Protein AF-A0A1F5CCI8-F1 (afdb_monomer_lite)

Sequence (211 aa):
MSAILRKSSFFFITHVCTFSIPGMAMLLAHEDRRMLSVMALWVPVWLSSSVLWSERQESYAFLRTLPVTDREIVRTKFGLALGFAVIYWLFLSLLIRGAWGSTPEYAGYMALASLTCAVSLILAGGWYIFSWRFGPSALTGGVMAFLAIVILATWIADVRRMVRTGGIGILAPRWLAEGPWIYQAGMFAVALAAYYGLMRLAVRVKIKSEV

pLDDT: mean 83.99, std 11.47, range [52.09, 97.44]

Radius of gyration: 18.12 Å; chains: 1; bounding box: 42×30×50 Å

Secondary structure (DSSP, 8-state):
--HHHHHHHHHHHHHHHHHHHHHHHHHHHT--TTHHHHHHHHHHHHHHHHHHHHHHT--HHHHTTSS--HHHHHHHHHHHHHHHHHHHHHHHHHHHHHHHTTSTTHHHHHHHHHHHHHHHHHHHHHHHHHHHHHHHHHHHHHHHHHHHHHHHHHHHTTHHHHHHHT-GGGTS-HHHHTS-HHHHHHHHHHHHHHHHHHHHHHHHHHHHHT-

Structure (mmCIF, N/CA/C/O backbone):
data_AF-A0A1F5CCI8-F1
#
_entry.id   AF-A0A1F5CCI8-F1
#
loop_
_atom_site.group_PDB
_atom_site.id
_atom_site.type_symbol
_atom_site.label_atom_id
_atom_site.label_alt_id
_atom_site.label_comp_id
_atom_site.label_asym_id
_atom_site.label_entity_id
_atom_site.label_seq_id
_atom_site.pdbx_PDB_ins_code
_atom_site.Cartn_x
_atom_site.Cartn_y
_atom_site.Cartn_z
_atom_site.occupancy
_atom_site.B_iso_or_equiv
_atom_site.auth_seq_id
_atom_site.auth_comp_id
_atom_site.auth_asym_id
_atom_site.auth_atom_id
_atom_site.pdbx_PDB_model_num
ATOM 1 N N . MET A 1 1 ? -12.719 19.029 9.833 1.00 56.81 1 MET A N 1
ATOM 2 C CA . MET A 1 1 ? -11.760 17.912 9.655 1.00 56.81 1 MET A CA 1
ATOM 3 C C . MET A 1 1 ? -11.713 17.115 10.954 1.00 56.81 1 MET A C 1
ATOM 5 O O . MET A 1 1 ? -11.494 17.735 11.987 1.00 56.81 1 MET A O 1
ATOM 9 N N . SER A 1 2 ? -11.997 15.805 10.952 1.00 71.69 2 SER A N 1
ATOM 10 C CA . SER A 1 2 ? -12.045 15.027 12.206 1.00 71.69 2 SER A CA 1
ATOM 11 C C . SER A 1 2 ? -10.650 14.898 12.838 1.00 71.69 2 SER A C 1
ATOM 13 O O . SER A 1 2 ? -9.637 14.879 12.133 1.00 71.69 2 SER A O 1
ATOM 15 N N . ALA A 1 3 ? -10.578 14.807 14.171 1.00 71.75 3 ALA A N 1
ATOM 16 C CA . ALA A 1 3 ? -9.308 14.647 14.888 1.00 71.75 3 ALA A CA 1
ATOM 17 C C . ALA A 1 3 ? -8.553 13.372 14.460 1.00 71.75 3 ALA A C 1
ATOM 19 O O . ALA A 1 3 ? -7.324 13.378 14.380 1.00 71.75 3 ALA A O 1
ATOM 20 N N . ILE A 1 4 ? -9.305 12.317 14.126 1.00 75.69 4 ILE A N 1
ATOM 21 C CA . ILE A 1 4 ? -8.804 11.044 13.593 1.00 75.69 4 ILE A CA 1
ATOM 22 C C . ILE A 1 4 ? -8.118 11.264 12.247 1.00 75.69 4 ILE A C 1
ATOM 24 O O . ILE A 1 4 ? -6.974 10.844 12.073 1.00 75.69 4 ILE A O 1
ATOM 28 N N . LEU A 1 5 ? -8.783 11.971 11.321 1.00 79.75 5 LEU A N 1
ATOM 29 C CA . LEU A 1 5 ? -8.222 12.262 10.005 1.00 79.75 5 LEU A CA 1
ATOM 30 C C . LEU A 1 5 ? -6.924 13.056 10.144 1.00 79.75 5 LEU A C 1
ATOM 32 O O . LEU A 1 5 ? -5.929 12.660 9.557 1.00 79.75 5 LEU A O 1
ATOM 36 N N . ARG A 1 6 ? -6.909 14.109 10.975 1.00 80.06 6 ARG A N 1
ATOM 37 C CA . ARG A 1 6 ? -5.730 14.971 11.174 1.00 80.06 6 ARG A CA 1
ATOM 38 C C . ARG A 1 6 ? -4.519 14.215 11.719 1.00 80.06 6 ARG A C 1
ATOM 40 O O . ARG A 1 6 ? -3.407 14.416 11.240 1.00 80.06 6 ARG A O 1
ATOM 47 N N . LYS A 1 7 ? -4.718 13.382 12.745 1.00 79.62 7 LYS A N 1
ATOM 48 C CA . LYS A 1 7 ? -3.624 12.623 13.370 1.00 79.62 7 LYS A CA 1
ATOM 49 C C . LYS A 1 7 ? -3.133 11.501 12.462 1.00 79.62 7 LYS A C 1
ATOM 51 O O . LYS A 1 7 ? -1.931 11.352 12.281 1.00 79.62 7 LYS A O 1
ATOM 56 N N . SER A 1 8 ? -4.056 10.754 11.859 1.00 80.88 8 SER A N 1
ATOM 57 C CA . SER A 1 8 ? -3.695 9.661 10.958 1.00 80.88 8 SER A CA 1
ATOM 58 C C . SER A 1 8 ? -3.000 10.196 9.705 1.00 80.88 8 SER A C 1
ATOM 60 O O . SER A 1 8 ? -1.952 9.679 9.333 1.00 80.88 8 SER A O 1
ATOM 62 N N . SER A 1 9 ? -3.503 11.278 9.097 1.00 83.31 9 SER A N 1
ATOM 63 C CA . SER A 1 9 ? -2.915 11.850 7.881 1.00 83.31 9 SER A CA 1
ATOM 64 C C . SER A 1 9 ? -1.475 12.310 8.073 1.00 83.31 9 SER A C 1
ATOM 66 O O . SER A 1 9 ? -0.707 12.220 7.126 1.00 83.31 9 SER A O 1
ATOM 68 N N . PHE A 1 10 ? -1.087 12.767 9.270 1.00 87.06 10 PHE A N 1
ATOM 69 C CA . PHE A 1 10 ? 0.288 13.192 9.546 1.00 87.06 10 PHE A CA 1
ATOM 70 C C . PHE A 1 10 ? 1.301 12.096 9.190 1.00 87.06 10 PHE A C 1
ATOM 72 O O . PHE A 1 10 ? 2.206 12.347 8.401 1.00 87.06 10 PHE A O 1
ATOM 79 N N . PHE A 1 11 ? 1.097 10.865 9.671 1.00 86.62 11 PHE A N 1
ATOM 80 C CA . PHE A 1 11 ? 2.013 9.756 9.385 1.00 86.62 11 PHE A CA 1
ATOM 81 C C . PHE A 1 11 ? 2.053 9.410 7.910 1.00 86.62 11 PHE A C 1
ATOM 83 O O . PHE A 1 11 ? 3.131 9.216 7.360 1.00 86.62 11 PHE A O 1
ATOM 90 N N . PHE A 1 12 ? 0.899 9.353 7.259 1.00 88.00 12 PHE A N 1
ATOM 91 C CA . PHE A 1 12 ? 0.844 9.061 5.834 1.00 88.00 12 PHE A CA 1
ATOM 92 C C . PHE A 1 12 ? 1.546 10.146 4.998 1.00 88.00 12 PHE A C 1
ATOM 94 O O . PHE A 1 12 ? 2.312 9.817 4.095 1.00 88.00 12 PHE A O 1
ATOM 101 N N . ILE A 1 13 ? 1.365 11.429 5.337 1.00 89.25 13 ILE A N 1
ATOM 102 C CA . ILE A 1 13 ? 2.060 12.546 4.680 1.00 89.25 13 ILE A CA 1
ATOM 103 C C . ILE A 1 13 ? 3.567 12.428 4.896 1.00 89.25 13 ILE A C 1
ATOM 105 O O . ILE A 1 13 ? 4.315 12.471 3.924 1.00 89.25 13 ILE A O 1
ATOM 109 N N . THR A 1 14 ? 4.022 12.232 6.137 1.00 87.94 14 THR A N 1
ATOM 110 C CA . THR A 1 14 ? 5.453 12.096 6.439 1.00 87.94 14 THR A CA 1
ATOM 111 C C . THR A 1 14 ? 6.076 10.954 5.644 1.00 87.94 14 THR A C 1
ATOM 113 O O . THR A 1 14 ? 7.102 11.161 5.003 1.00 87.94 14 THR A O 1
ATOM 116 N N . HIS A 1 15 ? 5.435 9.783 5.613 1.00 87.06 15 HIS A N 1
ATOM 117 C CA . HIS A 1 15 ? 5.932 8.631 4.866 1.00 87.06 15 HIS A CA 1
ATOM 118 C C . HIS A 1 15 ? 5.904 8.845 3.347 1.00 87.06 15 HIS A C 1
ATOM 120 O O . HIS A 1 15 ? 6.785 8.344 2.650 1.00 87.06 15 HIS A O 1
ATOM 126 N N . VAL A 1 16 ? 4.935 9.589 2.802 1.00 87.12 16 VAL A N 1
ATOM 127 C CA . VAL A 1 16 ? 4.969 10.002 1.389 1.00 87.12 16 VAL A CA 1
ATOM 128 C C . VAL A 1 16 ? 6.136 10.936 1.128 1.00 87.12 16 VAL A C 1
ATOM 130 O O . VAL A 1 16 ? 6.860 10.723 0.160 1.00 87.12 16 VAL A O 1
ATOM 133 N N . CYS A 1 17 ? 6.358 11.937 1.977 1.00 86.81 17 CYS A N 1
ATOM 134 C CA . CYS A 1 17 ? 7.473 12.863 1.818 1.00 86.81 17 CYS A CA 1
ATOM 135 C C . CYS A 1 17 ? 8.816 12.122 1.868 1.00 86.81 17 CYS A C 1
ATOM 137 O O . CYS A 1 17 ? 9.623 12.275 0.954 1.00 86.81 17 CYS A O 1
ATOM 139 N N . THR A 1 18 ? 9.037 11.258 2.865 1.00 85.75 18 THR A N 1
ATOM 140 C CA . THR A 1 18 ? 10.289 10.490 2.988 1.00 85.75 18 THR A CA 1
ATOM 141 C C . THR A 1 18 ? 10.475 9.494 1.850 1.00 85.75 18 THR A C 1
ATOM 143 O O . THR A 1 18 ? 11.597 9.304 1.390 1.00 85.75 18 THR A O 1
ATOM 146 N N . PHE A 1 19 ? 9.393 8.892 1.352 1.00 83.00 19 PHE A N 1
ATOM 147 C CA . PHE A 1 19 ? 9.436 8.034 0.169 1.00 83.00 19 PHE A CA 1
ATOM 148 C C . PHE A 1 19 ? 9.759 8.809 -1.111 1.00 83.00 19 PHE A C 1
ATOM 150 O O . PHE A 1 19 ? 10.466 8.303 -1.977 1.00 83.00 19 PHE A O 1
ATOM 157 N N . SER A 1 20 ? 9.243 10.029 -1.245 1.00 80.75 20 SER A N 1
ATOM 158 C CA . SER A 1 20 ? 9.342 10.803 -2.484 1.00 80.75 20 SER A CA 1
ATOM 159 C C . SER A 1 20 ? 10.721 11.432 -2.687 1.00 80.75 20 SER A C 1
ATOM 161 O O . SER A 1 20 ? 11.161 11.586 -3.826 1.00 80.75 20 SER A O 1
ATOM 163 N N . ILE A 1 21 ? 11.423 11.768 -1.598 1.00 83.06 21 ILE A N 1
ATOM 164 C CA . ILE A 1 21 ? 12.724 12.455 -1.640 1.00 83.06 21 ILE A CA 1
ATOM 165 C C . ILE A 1 21 ? 13.774 11.687 -2.468 1.00 83.06 21 ILE A C 1
ATOM 167 O O . ILE A 1 21 ? 14.317 12.292 -3.394 1.00 83.06 21 ILE A O 1
ATOM 171 N N . PRO A 1 22 ? 14.044 10.383 -2.235 1.00 78.19 22 PRO A N 1
ATOM 172 C CA . PRO A 1 22 ? 15.044 9.648 -3.013 1.00 78.19 22 PRO A CA 1
ATOM 173 C C . PRO A 1 22 ? 14.744 9.614 -4.516 1.00 78.19 22 PRO A C 1
ATOM 175 O O . PRO A 1 22 ? 15.643 9.808 -5.331 1.00 78.19 22 PRO A O 1
ATOM 178 N N . GLY A 1 23 ? 13.476 9.412 -4.890 1.00 73.19 23 GLY A N 1
ATOM 179 C CA . GLY A 1 23 ? 13.067 9.328 -6.295 1.00 73.19 23 GLY A CA 1
ATOM 180 C C . GLY A 1 23 ? 13.187 10.658 -7.034 1.00 73.19 23 GLY A C 1
ATOM 181 O O . GLY A 1 23 ? 13.647 10.686 -8.175 1.00 73.19 23 GLY A O 1
ATOM 182 N N . MET A 1 24 ? 12.831 11.766 -6.376 1.00 75.69 24 MET A N 1
ATOM 183 C CA . MET A 1 24 ? 13.005 13.106 -6.947 1.00 75.69 24 MET A CA 1
ATOM 184 C C . MET A 1 24 ? 14.480 13.498 -7.052 1.00 75.69 24 MET A C 1
ATOM 186 O O . MET A 1 24 ? 14.897 13.988 -8.098 1.00 75.69 24 MET A O 1
ATOM 190 N N . ALA A 1 25 ? 15.279 13.250 -6.008 1.00 77.69 25 ALA A N 1
ATOM 191 C CA . ALA A 1 25 ? 16.715 13.527 -6.027 1.00 77.69 25 ALA A CA 1
ATOM 192 C C . ALA A 1 25 ? 17.417 12.777 -7.172 1.00 77.69 25 ALA A C 1
ATOM 194 O O . ALA A 1 25 ? 18.234 13.357 -7.881 1.00 77.69 25 ALA A O 1
ATOM 195 N N . MET A 1 26 ? 17.027 11.522 -7.413 1.00 74.38 26 MET A N 1
ATOM 196 C CA . MET A 1 26 ? 17.565 10.709 -8.503 1.00 74.38 26 MET A CA 1
ATOM 197 C C . MET A 1 26 ? 17.218 11.269 -9.892 1.00 74.38 26 MET A C 1
ATOM 199 O O . MET A 1 26 ? 18.090 11.325 -10.758 1.00 74.38 26 MET A O 1
ATOM 203 N N . LEU A 1 27 ? 15.970 11.709 -10.117 1.00 71.38 27 LEU A N 1
ATOM 204 C CA . LEU A 1 27 ? 15.591 12.342 -11.390 1.00 71.38 27 LEU A CA 1
ATOM 205 C C . LEU A 1 27 ? 16.407 13.610 -11.667 1.00 71.38 27 LEU A C 1
ATOM 207 O O . LEU A 1 27 ? 16.792 13.836 -12.811 1.00 71.38 27 LEU A O 1
ATOM 211 N N . LEU A 1 28 ? 16.674 14.410 -10.631 1.00 76.31 28 LEU A N 1
ATOM 212 C CA . LEU A 1 28 ? 17.441 15.653 -10.741 1.00 76.31 28 LEU A CA 1
ATOM 213 C C . LEU A 1 28 ? 18.943 15.408 -10.951 1.00 76.31 28 LEU A C 1
ATOM 215 O O . LEU A 1 28 ? 19.588 16.179 -11.653 1.00 76.31 28 LEU A O 1
ATOM 219 N N . ALA A 1 29 ? 19.495 14.340 -10.370 1.00 75.12 29 ALA A N 1
ATOM 220 C CA . ALA A 1 29 ? 20.918 14.011 -10.461 1.00 75.12 29 ALA A CA 1
ATOM 221 C C . ALA A 1 29 ? 21.302 13.224 -11.732 1.00 75.12 29 ALA A C 1
ATOM 223 O O . ALA A 1 29 ? 22.483 12.981 -11.959 1.00 75.12 29 ALA A O 1
ATOM 224 N N . HIS A 1 30 ? 20.330 12.796 -12.552 1.00 65.44 30 HIS A N 1
ATOM 225 C CA . HIS A 1 30 ? 20.529 11.876 -13.689 1.00 65.44 30 HIS A CA 1
ATOM 226 C C . HIS A 1 30 ? 21.258 10.561 -13.334 1.00 65.44 30 HIS A C 1
ATOM 228 O O . HIS A 1 30 ? 21.760 9.866 -14.220 1.00 65.44 30 HIS A O 1
ATOM 234 N N . GLU A 1 31 ? 21.282 10.191 -12.054 1.00 60.81 31 GLU A N 1
ATOM 235 C CA . GLU A 1 31 ? 21.929 8.977 -11.560 1.00 60.81 31 GLU A CA 1
ATOM 236 C C . GLU A 1 31 ? 21.073 7.717 -11.781 1.00 60.81 31 GLU A C 1
ATOM 238 O O . GLU A 1 31 ? 19.943 7.777 -12.272 1.00 60.81 31 GLU A O 1
ATOM 243 N N . ASP A 1 32 ? 21.664 6.562 -11.456 1.00 63.97 32 ASP A N 1
ATOM 244 C CA . ASP A 1 32 ? 21.229 5.188 -11.732 1.00 63.97 32 ASP A CA 1
ATOM 245 C C . ASP A 1 32 ? 19.704 4.978 -11.613 1.00 63.97 32 ASP A C 1
ATOM 247 O O . ASP A 1 32 ? 19.164 4.614 -10.563 1.00 63.97 32 ASP A O 1
ATOM 251 N N . ARG A 1 33 ? 18.996 5.181 -12.741 1.00 69.38 33 ARG A N 1
ATOM 252 C CA . ARG A 1 33 ? 17.520 5.179 -12.839 1.00 69.38 33 ARG A CA 1
ATOM 253 C C . ARG A 1 33 ? 16.898 3.916 -12.251 1.00 69.38 33 ARG A C 1
ATOM 255 O O . ARG A 1 33 ? 15.759 3.908 -11.798 1.00 69.38 33 ARG A O 1
ATOM 262 N N . ARG A 1 34 ? 17.675 2.839 -12.215 1.00 66.56 34 ARG A N 1
ATOM 263 C CA . ARG A 1 34 ? 17.315 1.515 -11.722 1.00 66.56 34 ARG A CA 1
ATOM 264 C C . ARG A 1 34 ? 16.918 1.508 -10.239 1.00 66.56 34 ARG A C 1
ATOM 266 O O . ARG A 1 34 ? 16.232 0.578 -9.822 1.00 66.56 34 ARG A O 1
ATOM 273 N N . MET A 1 35 ? 17.234 2.544 -9.455 1.00 69.50 35 MET A N 1
ATOM 274 C CA . MET A 1 35 ? 16.788 2.678 -8.060 1.00 69.50 35 MET A CA 1
ATOM 275 C C . MET A 1 35 ? 15.256 2.821 -7.908 1.00 69.50 35 MET A C 1
ATOM 277 O O . MET A 1 35 ? 14.718 2.444 -6.867 1.00 69.50 35 MET A O 1
ATOM 281 N N . LEU A 1 36 ? 14.513 3.239 -8.947 1.00 72.06 36 LEU A N 1
ATOM 282 C CA . LEU A 1 36 ? 13.035 3.272 -8.886 1.00 72.06 36 LEU A CA 1
ATOM 283 C C . LEU A 1 36 ? 12.414 1.874 -8.743 1.00 72.06 36 LEU A C 1
ATOM 285 O O . LEU A 1 36 ? 11.326 1.743 -8.185 1.00 72.06 36 LEU A O 1
ATOM 289 N N . SER A 1 37 ? 13.118 0.826 -9.187 1.00 69.81 37 SER A N 1
ATOM 290 C CA . SER A 1 37 ? 12.728 -0.572 -8.948 1.00 69.81 37 SER A CA 1
ATOM 291 C C . SER A 1 37 ? 12.620 -0.878 -7.457 1.00 69.81 37 SER A C 1
ATOM 293 O O . SER A 1 37 ? 11.632 -1.432 -6.977 1.00 69.81 37 SER A O 1
ATOM 295 N N . VAL A 1 38 ? 13.634 -0.433 -6.719 1.00 74.19 38 VAL A N 1
ATOM 296 C CA . VAL A 1 38 ? 13.746 -0.588 -5.279 1.00 74.19 38 VAL A CA 1
ATOM 297 C C . VAL A 1 38 ? 12.646 0.224 -4.616 1.00 74.19 38 VAL A C 1
ATOM 299 O O . VAL A 1 38 ? 11.934 -0.300 -3.772 1.00 74.19 38 VAL A O 1
ATOM 302 N N . MET A 1 39 ? 12.399 1.455 -5.066 1.00 78.75 39 MET A N 1
ATOM 303 C CA . MET A 1 39 ? 11.301 2.263 -4.531 1.00 78.75 39 MET A CA 1
ATOM 304 C C . MET A 1 39 ? 9.935 1.579 -4.685 1.00 78.75 39 MET A C 1
ATOM 306 O O . MET A 1 39 ? 9.182 1.507 -3.716 1.00 78.75 39 MET A O 1
ATOM 310 N N . ALA A 1 40 ? 9.626 1.015 -5.856 1.00 82.00 40 ALA A N 1
ATOM 311 C CA . ALA A 1 40 ? 8.361 0.311 -6.075 1.00 82.00 40 ALA A CA 1
ATOM 312 C C . ALA A 1 40 ? 8.181 -0.892 -5.128 1.00 82.00 40 ALA A C 1
ATOM 314 O O . ALA A 1 40 ? 7.082 -1.100 -4.609 1.00 82.00 40 ALA A O 1
ATOM 315 N N . LEU A 1 41 ? 9.251 -1.645 -4.848 1.00 83.56 41 LEU A N 1
ATOM 316 C CA . LEU A 1 41 ? 9.242 -2.780 -3.910 1.00 83.56 41 LEU A CA 1
ATOM 317 C C . LEU A 1 41 ? 9.083 -2.362 -2.442 1.00 83.56 41 LEU A C 1
ATOM 319 O O . LEU A 1 41 ? 8.667 -3.171 -1.616 1.00 83.56 41 LEU A O 1
ATOM 323 N N . TRP A 1 42 ? 9.391 -1.108 -2.114 1.00 86.56 42 TRP A N 1
ATOM 324 C CA . TRP A 1 42 ? 9.296 -0.574 -0.755 1.00 86.56 42 TRP A CA 1
ATOM 325 C C . TRP A 1 42 ? 7.947 0.096 -0.454 1.00 86.56 42 TRP A C 1
ATOM 327 O O . TRP A 1 42 ? 7.680 0.423 0.701 1.00 86.56 42 TRP A O 1
ATOM 337 N N . VAL A 1 43 ? 7.051 0.259 -1.436 1.00 90.00 43 VAL A N 1
ATOM 338 C CA . VAL A 1 43 ? 5.691 0.787 -1.196 1.00 90.00 43 VAL A CA 1
ATOM 339 C C . VAL A 1 43 ? 4.917 -0.020 -0.140 1.00 90.00 43 VAL A C 1
ATOM 341 O O . VAL A 1 43 ? 4.377 0.605 0.778 1.00 90.00 43 VAL A O 1
ATOM 344 N N . PRO A 1 44 ? 4.897 -1.373 -0.170 1.00 91.38 44 PRO A N 1
ATOM 345 C CA . PRO A 1 44 ? 4.202 -2.156 0.853 1.00 91.38 44 PRO A CA 1
ATOM 346 C C . PRO A 1 44 ? 4.751 -1.904 2.254 1.00 91.38 44 PRO A C 1
ATOM 348 O O . PRO A 1 44 ? 3.992 -1.842 3.219 1.00 91.38 44 PRO A O 1
ATOM 351 N N . VAL A 1 45 ? 6.066 -1.716 2.359 1.00 91.88 45 VAL A N 1
ATOM 352 C CA . VAL A 1 45 ? 6.761 -1.385 3.604 1.00 91.88 45 VAL A CA 1
ATOM 353 C C . VAL A 1 45 ? 6.319 -0.019 4.123 1.00 91.88 45 VAL A C 1
ATOM 355 O O . VAL A 1 45 ? 5.899 0.093 5.276 1.00 91.88 45 VAL A O 1
ATOM 358 N N . TRP A 1 46 ? 6.342 1.009 3.276 1.00 90.88 46 TRP A N 1
ATOM 359 C CA . TRP A 1 46 ? 5.986 2.365 3.686 1.00 90.88 46 TRP A CA 1
ATOM 360 C C . TRP A 1 46 ? 4.518 2.515 4.072 1.00 90.88 46 TRP A C 1
ATOM 362 O O . TRP A 1 46 ? 4.204 3.155 5.082 1.00 90.88 46 TRP A O 1
ATOM 372 N N . LEU A 1 47 ? 3.615 1.883 3.322 1.00 92.38 47 LEU A N 1
ATOM 373 C CA . LEU A 1 47 ? 2.194 1.909 3.649 1.00 92.38 47 LEU A CA 1
ATOM 374 C C . LEU A 1 47 ? 1.909 1.127 4.941 1.00 92.38 47 LEU A C 1
ATOM 376 O O . LEU A 1 47 ? 1.160 1.607 5.789 1.00 92.38 47 LEU A O 1
ATOM 380 N N . SER A 1 48 ? 2.567 -0.019 5.149 1.00 93.81 48 SER A N 1
ATOM 381 C CA . SER A 1 48 ? 2.462 -0.789 6.400 1.00 93.81 48 SER A CA 1
ATOM 382 C C . SER A 1 48 ? 2.989 -0.007 7.607 1.00 93.81 48 SER A C 1
ATOM 384 O O . SER A 1 48 ? 2.353 0.002 8.659 1.00 93.81 48 SER A O 1
ATOM 386 N N . SER A 1 49 ? 4.110 0.706 7.448 1.00 91.81 49 SER A N 1
ATOM 387 C CA . SER A 1 49 ? 4.650 1.609 8.474 1.00 91.81 49 SER A CA 1
ATOM 388 C C . SER A 1 49 ? 3.664 2.735 8.798 1.00 91.81 49 SER A C 1
ATOM 390 O O . SER A 1 49 ? 3.392 3.010 9.965 1.00 91.81 49 SER A O 1
ATOM 392 N N . SER A 1 50 ? 3.053 3.346 7.778 1.00 92.00 50 SER A N 1
ATOM 393 C CA . SER A 1 50 ? 2.038 4.393 7.966 1.00 92.00 50 SER A CA 1
ATOM 394 C C . SER A 1 50 ? 0.850 3.894 8.791 1.00 92.00 50 SER A C 1
ATOM 396 O O . SER A 1 50 ? 0.426 4.572 9.727 1.00 92.00 50 SER A O 1
ATOM 398 N N . VAL A 1 51 ? 0.362 2.682 8.497 1.00 93.06 51 VAL A N 1
ATOM 399 C CA . VAL A 1 51 ? -0.698 2.028 9.278 1.00 93.06 51 VAL A CA 1
ATOM 400 C C . VAL A 1 51 ? -0.247 1.816 10.723 1.00 93.06 51 VAL A C 1
ATOM 402 O O . VAL A 1 51 ? -0.934 2.278 11.634 1.00 93.06 51 VAL A O 1
ATOM 405 N N . LEU A 1 52 ? 0.924 1.206 10.942 1.00 92.81 52 LEU A N 1
ATOM 406 C CA . LEU A 1 52 ? 1.474 0.953 12.277 1.00 92.81 52 LEU A CA 1
ATOM 407 C C . LEU A 1 52 ? 1.522 2.220 13.134 1.00 92.81 52 LEU A C 1
ATOM 409 O O . LEU A 1 52 ? 1.009 2.233 14.253 1.00 92.81 52 LEU A O 1
ATOM 413 N N . TRP A 1 53 ? 2.135 3.286 12.622 1.00 88.50 53 TRP A N 1
ATOM 414 C CA . TRP A 1 53 ? 2.297 4.522 13.383 1.00 88.50 53 TRP A CA 1
ATOM 415 C C . TRP A 1 53 ? 0.966 5.236 13.619 1.00 88.50 53 TRP A C 1
ATOM 417 O O . TRP A 1 53 ? 0.766 5.790 14.702 1.00 88.50 53 TRP A O 1
ATOM 427 N N . SER A 1 54 ?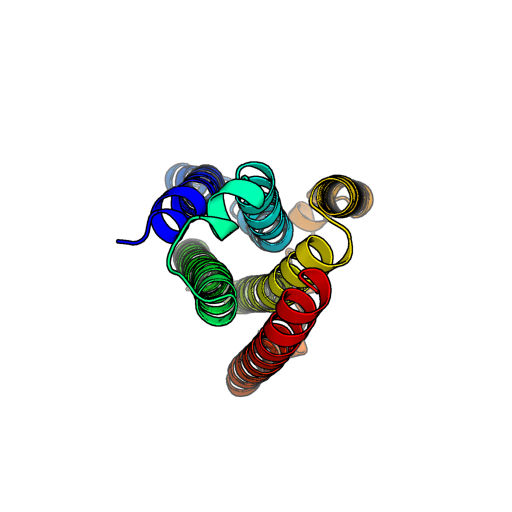 0.033 5.158 12.661 1.00 88.69 54 SER A N 1
ATOM 428 C CA . SER A 1 54 ? -1.319 5.693 12.840 1.00 88.69 54 SER A CA 1
ATOM 429 C C . SER A 1 54 ? -2.098 4.983 13.953 1.00 88.69 54 SER A C 1
ATOM 431 O O . SER A 1 54 ? -2.800 5.646 14.710 1.00 88.69 54 SER A O 1
ATOM 433 N N . GLU A 1 55 ? -1.940 3.663 14.100 1.00 89.31 55 GLU A N 1
ATOM 434 C CA . GLU A 1 55 ? -2.610 2.884 15.149 1.00 89.31 55 GLU A CA 1
ATOM 435 C C . GLU A 1 55 ? -1.900 3.032 16.503 1.00 89.31 55 GLU A C 1
ATOM 437 O O . GLU A 1 55 ? -2.550 3.148 17.538 1.00 89.31 55 GLU A O 1
ATOM 442 N N . ARG A 1 56 ? -0.562 3.089 16.525 1.00 84.25 56 ARG A N 1
ATOM 443 C CA . ARG A 1 56 ? 0.217 3.183 17.771 1.00 84.25 56 ARG A CA 1
ATOM 444 C C . ARG A 1 56 ? 0.005 4.502 18.518 1.00 84.25 56 ARG A C 1
ATOM 446 O O . ARG A 1 56 ? 0.115 4.528 19.741 1.00 84.25 56 ARG A O 1
ATOM 453 N N . GLN A 1 57 ? -0.260 5.595 17.803 1.00 77.00 57 GLN A N 1
ATOM 454 C CA . GLN A 1 57 ? -0.514 6.904 18.417 1.00 77.00 57 GLN A CA 1
ATOM 455 C C . GLN A 1 57 ? -1.987 7.162 18.748 1.00 77.00 57 GLN A C 1
ATOM 457 O O . GLN A 1 57 ? -2.323 8.200 19.329 1.00 77.00 57 GLN A O 1
ATOM 462 N N . GLU A 1 58 ? -2.880 6.237 18.405 1.00 74.12 58 GLU A N 1
ATOM 463 C CA . GLU A 1 58 ? -4.264 6.321 18.833 1.00 74.12 58 GLU A CA 1
ATOM 464 C C . GLU A 1 58 ? -4.431 5.757 20.240 1.00 74.12 58 GLU A C 1
ATOM 466 O O . GLU A 1 58 ? -4.192 4.586 20.520 1.00 74.12 58 GLU A O 1
ATOM 471 N N . SER A 1 59 ? -4.915 6.605 21.145 1.00 66.62 59 SER A N 1
ATOM 472 C CA . SER A 1 59 ? -5.502 6.117 22.385 1.00 66.62 59 SER A CA 1
ATOM 473 C C . SER A 1 59 ? -6.905 5.609 22.064 1.00 66.62 59 SER A C 1
ATOM 475 O O . SER A 1 59 ? -7.829 6.403 21.880 1.00 66.62 59 SER A O 1
ATOM 477 N N . TYR A 1 60 ? -7.085 4.288 21.991 1.00 66.12 60 TYR A N 1
ATOM 478 C CA . TYR A 1 60 ? -8.412 3.690 21.789 1.00 66.12 60 TYR A CA 1
ATOM 479 C C . TYR A 1 60 ? -9.405 4.105 22.885 1.00 66.12 60 TYR A C 1
ATOM 481 O O . TYR A 1 60 ? -10.591 4.255 22.608 1.00 66.12 60 TYR A O 1
ATOM 489 N N . ALA A 1 61 ? -8.928 4.390 24.102 1.00 62.16 61 ALA A N 1
ATOM 490 C CA . ALA A 1 61 ? -9.751 4.956 25.170 1.00 62.16 61 ALA A CA 1
ATOM 491 C C . ALA A 1 61 ? -10.279 6.362 24.826 1.00 62.16 61 ALA A C 1
ATOM 493 O O . ALA A 1 61 ? -11.418 6.682 25.142 1.00 62.16 61 ALA A O 1
ATOM 494 N N . PHE A 1 62 ? -9.489 7.184 24.128 1.00 64.62 62 PHE A N 1
ATOM 495 C CA . PHE A 1 62 ? -9.922 8.500 23.651 1.00 64.62 62 PHE A CA 1
ATOM 496 C C . PHE A 1 62 ? -10.906 8.399 22.478 1.00 64.62 62 PHE A C 1
ATOM 498 O O . PHE A 1 62 ? -11.853 9.180 22.414 1.00 64.62 62 PHE A O 1
ATOM 505 N N . LEU A 1 63 ? -10.744 7.420 21.579 1.00 63.19 63 LEU A N 1
ATOM 506 C CA . LEU A 1 63 ? -11.703 7.198 20.486 1.00 63.19 63 LEU A CA 1
ATOM 507 C C . LEU A 1 63 ? -13.117 6.917 21.015 1.00 63.19 63 LEU A C 1
ATOM 509 O O . LEU A 1 63 ? -14.075 7.416 20.437 1.00 63.19 63 LEU A O 1
ATOM 513 N N . ARG A 1 64 ? -13.236 6.231 22.161 1.00 64.06 64 ARG A N 1
ATOM 514 C CA . ARG A 1 64 ? -14.518 5.971 22.846 1.00 64.06 64 ARG A CA 1
ATOM 515 C C . ARG A 1 64 ? -15.216 7.225 23.373 1.00 64.06 64 ARG A C 1
ATOM 517 O O . ARG A 1 64 ? -16.419 7.203 23.594 1.00 64.06 64 ARG A O 1
ATOM 524 N N . THR A 1 65 ? -14.472 8.306 23.605 1.00 68.00 65 THR A N 1
ATOM 525 C CA . THR A 1 65 ? -15.041 9.577 24.090 1.00 68.00 65 THR A CA 1
ATOM 526 C C . THR A 1 65 ? -15.518 10.489 22.965 1.00 68.00 65 THR A C 1
ATOM 528 O O . THR A 1 65 ? -16.160 11.505 23.224 1.00 68.00 65 THR A O 1
ATOM 531 N N . LEU A 1 66 ? -15.201 10.153 21.712 1.00 70.31 66 LEU A N 1
ATOM 532 C CA . LEU A 1 66 ? -15.615 10.941 20.562 1.00 70.31 66 LEU A CA 1
ATOM 533 C C . LEU A 1 66 ? -16.987 10.457 20.062 1.00 70.31 66 LEU A C 1
ATOM 535 O O . LEU A 1 66 ? -17.219 9.251 20.008 1.00 70.31 66 LEU A O 1
ATOM 539 N N . PRO A 1 67 ? -17.881 11.362 19.624 1.00 76.75 67 PRO A N 1
ATOM 540 C CA . PRO A 1 67 ? -19.183 11.004 19.063 1.00 76.75 67 PRO A CA 1
ATOM 541 C C . PRO A 1 67 ? -19.036 10.525 17.607 1.00 76.75 67 PRO A C 1
ATOM 543 O O . PRO A 1 67 ? -19.574 11.130 16.684 1.00 76.75 67 PRO A O 1
ATOM 546 N N . VAL A 1 68 ? -18.237 9.480 17.383 1.00 80.38 68 VAL A N 1
ATOM 547 C CA . VAL A 1 68 ? -17.981 8.886 16.061 1.00 80.38 68 VAL A CA 1
ATOM 548 C C . VAL A 1 68 ? -18.261 7.397 16.136 1.00 80.38 68 VAL A C 1
ATOM 550 O O . VAL A 1 68 ? -17.842 6.724 17.072 1.00 80.38 68 VAL A O 1
ATOM 553 N N . THR A 1 69 ? -18.954 6.871 15.134 1.00 85.19 69 THR A N 1
ATOM 554 C CA . THR A 1 69 ? -19.265 5.441 15.070 1.00 85.19 69 THR A CA 1
ATOM 555 C C . THR A 1 69 ? -18.048 4.634 14.616 1.00 85.19 69 THR A C 1
ATOM 557 O O . THR A 1 69 ? -17.267 5.091 13.777 1.00 85.19 69 THR A O 1
ATOM 560 N N . ASP A 1 70 ? -17.927 3.379 15.058 1.00 84.81 70 ASP A N 1
ATOM 561 C CA . ASP A 1 70 ? -16.878 2.461 14.582 1.00 84.81 70 ASP A CA 1
ATOM 562 C C . ASP A 1 70 ? -16.798 2.399 13.061 1.00 84.81 70 ASP A C 1
ATOM 564 O O . ASP A 1 70 ? -15.722 2.399 12.461 1.00 84.81 70 ASP A O 1
ATOM 568 N N . ARG A 1 71 ? -17.960 2.397 12.406 1.00 87.94 71 ARG A N 1
ATOM 569 C CA . ARG A 1 71 ? -18.055 2.359 10.949 1.00 87.94 71 ARG A CA 1
ATOM 570 C C . ARG A 1 71 ? -17.400 3.576 10.297 1.00 87.94 71 ARG A C 1
ATOM 572 O O . ARG A 1 71 ? -16.797 3.432 9.232 1.00 87.94 71 ARG A O 1
ATOM 579 N N . GLU A 1 72 ? -17.518 4.755 10.897 1.00 89.06 72 GLU A N 1
ATOM 580 C CA . GLU A 1 72 ? -16.865 5.977 10.420 1.00 89.06 72 GLU A CA 1
ATOM 581 C C . GLU A 1 72 ? -15.357 5.938 10.656 1.00 89.06 72 GLU A C 1
ATOM 583 O O . GLU A 1 72 ? -14.605 6.331 9.761 1.00 89.06 72 GLU A O 1
ATOM 588 N N . ILE A 1 73 ? -14.902 5.399 11.792 1.00 88.12 73 ILE A N 1
ATOM 589 C CA . ILE A 1 73 ? -13.473 5.192 12.073 1.00 88.12 73 ILE A CA 1
ATOM 590 C C . ILE A 1 73 ? -12.864 4.273 11.008 1.00 88.12 73 ILE A C 1
ATOM 592 O O . ILE A 1 73 ? -11.884 4.646 10.355 1.00 88.12 73 ILE A O 1
ATOM 596 N N . VAL A 1 74 ? -13.489 3.113 10.767 1.00 91.19 74 VAL A N 1
ATOM 597 C CA . VAL A 1 74 ? -13.034 2.149 9.755 1.00 91.19 74 VAL A CA 1
ATOM 598 C C . VAL A 1 74 ? -12.991 2.789 8.371 1.00 91.19 74 VAL A C 1
ATOM 600 O O . VAL A 1 74 ? -11.963 2.729 7.700 1.00 91.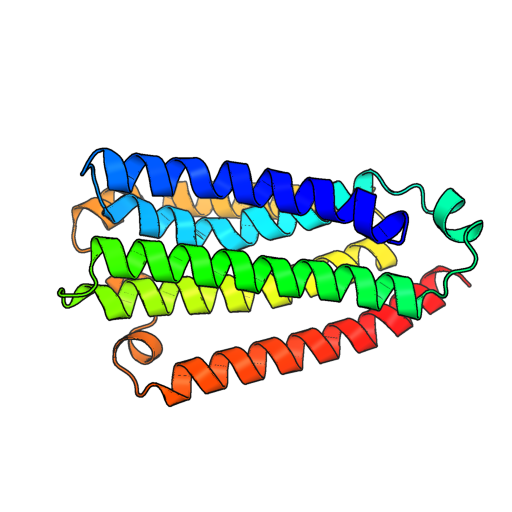19 74 VAL A O 1
ATOM 603 N N . ARG A 1 75 ? -14.078 3.444 7.942 1.00 92.31 75 ARG A N 1
ATOM 604 C CA . ARG A 1 75 ? -14.143 4.105 6.628 1.00 92.31 75 ARG A CA 1
ATOM 605 C C . ARG A 1 75 ? -13.088 5.191 6.470 1.00 92.31 75 ARG A C 1
ATOM 607 O O . ARG A 1 75 ? -12.505 5.302 5.400 1.00 92.31 75 ARG A O 1
ATOM 614 N N . THR A 1 76 ? -12.833 5.970 7.518 1.00 90.75 76 THR A N 1
ATOM 615 C CA . THR A 1 76 ? -11.837 7.046 7.483 1.00 90.75 76 THR A CA 1
ATOM 616 C C . THR A 1 76 ? -10.431 6.481 7.307 1.00 90.75 76 THR A C 1
ATOM 618 O O . THR A 1 76 ? -9.685 6.950 6.452 1.00 90.75 76 THR A O 1
ATOM 621 N N . LYS A 1 77 ? -10.073 5.441 8.066 1.00 91.44 77 LYS A N 1
ATOM 622 C CA . LYS A 1 77 ? -8.747 4.809 7.997 1.00 91.44 77 LYS A CA 1
ATOM 623 C C . LYS A 1 77 ? -8.519 4.067 6.685 1.00 91.44 77 LYS A C 1
ATOM 625 O O . LYS A 1 77 ? -7.487 4.258 6.045 1.00 91.44 77 LYS A O 1
ATOM 630 N N . PHE A 1 78 ? -9.510 3.298 6.235 1.00 94.94 78 PHE A N 1
ATOM 631 C CA . PHE A 1 78 ? -9.448 2.646 4.928 1.00 94.94 78 PHE A CA 1
ATOM 632 C C . PHE A 1 78 ? -9.415 3.674 3.784 1.00 94.94 78 PHE A C 1
ATOM 634 O O . PHE A 1 78 ? -8.663 3.525 2.826 1.00 94.94 78 PHE A O 1
ATOM 641 N N . GLY A 1 79 ? -10.180 4.763 3.897 1.00 94.62 79 GLY A N 1
ATOM 642 C CA . GLY A 1 79 ? -10.159 5.861 2.932 1.00 94.62 79 GLY A CA 1
ATOM 643 C C . GLY A 1 79 ? -8.798 6.556 2.853 1.00 94.62 79 GLY A C 1
ATOM 644 O O . GLY A 1 79 ? -8.318 6.822 1.755 1.00 94.62 79 GLY A O 1
ATOM 645 N N . LEU A 1 80 ? -8.146 6.793 3.997 1.00 93.31 80 LEU A N 1
ATOM 646 C CA . LEU A 1 80 ? -6.788 7.340 4.046 1.00 93.31 80 LEU A CA 1
ATOM 647 C C . LEU A 1 80 ? -5.784 6.407 3.367 1.00 93.31 80 LEU A C 1
ATOM 649 O O . LEU A 1 80 ? -5.071 6.844 2.468 1.00 93.31 80 LEU A O 1
ATOM 653 N N . ALA A 1 81 ? -5.749 5.128 3.741 1.00 95.00 81 ALA A N 1
ATOM 654 C CA . ALA A 1 81 ? -4.814 4.183 3.136 1.00 95.00 81 ALA A CA 1
ATOM 655 C C . ALA A 1 81 ? -5.039 4.021 1.624 1.00 95.00 81 ALA A C 1
ATOM 657 O O . ALA A 1 81 ? -4.065 3.987 0.875 1.00 95.00 81 ALA A O 1
ATOM 658 N N . LEU A 1 82 ? -6.295 4.009 1.160 1.00 96.50 82 LEU A N 1
ATOM 659 C CA . LEU A 1 82 ? -6.619 4.031 -0.268 1.00 96.50 82 LEU A CA 1
ATOM 660 C C . LEU A 1 82 ? -6.106 5.301 -0.956 1.00 96.50 82 LEU A C 1
ATOM 662 O O . LEU A 1 82 ? -5.417 5.208 -1.969 1.00 96.50 82 LEU A O 1
ATOM 666 N N . GLY A 1 83 ? -6.411 6.479 -0.406 1.00 95.00 83 GLY A N 1
ATOM 667 C CA . GLY A 1 83 ? -5.970 7.754 -0.973 1.00 95.00 83 GLY A CA 1
ATOM 668 C C . GLY A 1 83 ? -4.449 7.832 -1.089 1.00 95.00 83 GLY A C 1
ATOM 669 O O . GLY A 1 83 ? -3.919 8.229 -2.122 1.00 95.00 83 GLY A O 1
ATOM 670 N N . PHE A 1 84 ? -3.734 7.362 -0.069 1.00 93.62 84 PHE A N 1
ATOM 671 C CA . PHE A 1 84 ? -2.277 7.335 -0.075 1.00 93.62 84 PHE A CA 1
ATOM 672 C C . PHE A 1 84 ? -1.686 6.268 -0.995 1.00 93.62 84 PHE A C 1
ATOM 674 O O . PHE A 1 84 ? -0.687 6.542 -1.654 1.00 93.62 84 PHE A O 1
ATOM 681 N N . ALA A 1 85 ? -2.312 5.096 -1.127 1.00 94.44 85 ALA A N 1
ATOM 682 C CA . ALA A 1 85 ? -1.922 4.115 -2.139 1.00 94.44 85 ALA A CA 1
ATOM 683 C C . ALA A 1 85 ? -2.041 4.692 -3.562 1.00 94.44 85 ALA A C 1
ATOM 685 O O . ALA A 1 85 ? -1.148 4.480 -4.383 1.00 94.44 85 ALA A O 1
ATOM 686 N N . VAL A 1 86 ? -3.092 5.477 -3.834 1.00 95.25 86 VAL A N 1
ATOM 687 C CA . VAL A 1 86 ? -3.257 6.204 -5.105 1.00 95.25 86 VAL A CA 1
ATOM 688 C C . VAL A 1 86 ? -2.176 7.271 -5.278 1.00 95.25 86 VAL A C 1
ATOM 690 O O . VAL A 1 86 ? -1.599 7.365 -6.357 1.00 95.25 86 VAL A O 1
ATOM 693 N N . ILE A 1 87 ? -1.847 8.039 -4.234 1.00 94.56 87 ILE A N 1
ATOM 694 C CA . ILE A 1 87 ? -0.758 9.032 -4.284 1.00 94.56 87 ILE A CA 1
ATOM 695 C C . ILE A 1 87 ? 0.583 8.356 -4.594 1.00 94.56 87 ILE A C 1
ATOM 697 O O . ILE A 1 87 ? 1.293 8.813 -5.488 1.00 94.56 87 ILE A O 1
ATOM 701 N N . TYR A 1 88 ? 0.917 7.253 -3.914 1.00 92.00 88 TYR A N 1
ATOM 702 C CA . TYR A 1 88 ? 2.129 6.478 -4.196 1.00 92.00 88 TYR A CA 1
ATOM 703 C C . TYR A 1 88 ? 2.160 5.980 -5.641 1.00 92.00 88 TYR A C 1
ATOM 705 O O . TYR A 1 88 ? 3.185 6.106 -6.310 1.00 92.00 88 TYR A O 1
ATOM 713 N N . TRP A 1 89 ? 1.036 5.454 -6.133 1.00 94.12 89 TRP A N 1
ATOM 714 C CA . TRP A 1 89 ? 0.922 4.976 -7.506 1.00 94.12 89 TRP A CA 1
ATOM 715 C C . TRP A 1 89 ? 1.105 6.103 -8.527 1.00 94.12 89 TRP A C 1
ATOM 717 O O . TRP A 1 89 ? 1.896 5.953 -9.455 1.00 94.12 89 TRP A O 1
ATOM 727 N N . LEU A 1 90 ? 0.438 7.248 -8.343 1.00 94.12 90 LEU A N 1
ATOM 728 C CA . LEU A 1 90 ? 0.581 8.417 -9.217 1.00 94.12 90 LEU A CA 1
ATOM 729 C C . LEU A 1 90 ? 2.019 8.933 -9.220 1.00 94.12 90 LEU A C 1
ATOM 731 O O . LEU A 1 90 ? 2.590 9.162 -10.284 1.00 94.12 90 LEU A O 1
ATOM 735 N N . PHE A 1 91 ? 2.620 9.067 -8.039 1.00 91.62 91 PHE A N 1
ATOM 736 C CA . PHE A 1 91 ? 3.995 9.520 -7.896 1.00 91.62 91 PHE A CA 1
ATOM 737 C C . PHE A 1 91 ? 4.970 8.584 -8.620 1.00 91.62 91 PHE A C 1
ATOM 739 O O . PHE A 1 91 ? 5.745 9.038 -9.460 1.00 91.62 91 PHE A O 1
ATOM 746 N N . LEU A 1 92 ? 4.881 7.270 -8.385 1.00 90.62 92 LEU A N 1
ATOM 747 C CA . LEU A 1 92 ? 5.701 6.286 -9.095 1.00 90.62 92 LEU A CA 1
ATOM 748 C C . LEU A 1 92 ? 5.461 6.314 -10.605 1.00 90.62 92 LEU A C 1
ATOM 750 O O . LEU A 1 92 ? 6.422 6.275 -11.365 1.00 90.62 92 LEU A O 1
ATOM 754 N N . SER A 1 93 ? 4.210 6.431 -11.046 1.00 91.19 93 SER A N 1
ATOM 755 C CA . SER A 1 93 ? 3.861 6.497 -12.470 1.00 91.19 93 SER A CA 1
ATOM 756 C C . SER A 1 93 ? 4.510 7.699 -13.156 1.00 91.19 93 SER A C 1
ATOM 758 O O . SER A 1 93 ? 5.030 7.571 -14.265 1.00 91.19 93 SER A O 1
ATOM 760 N N . LEU A 1 94 ? 4.522 8.858 -12.489 1.00 91.00 94 LEU A N 1
ATOM 761 C CA . LEU A 1 94 ? 5.185 10.065 -12.980 1.00 91.00 94 LEU A CA 1
ATOM 762 C C . LEU A 1 94 ? 6.706 9.895 -13.027 1.00 91.00 94 LEU A C 1
ATOM 764 O O . LEU A 1 94 ? 7.311 10.218 -14.049 1.00 91.00 94 LEU A O 1
ATOM 768 N N . LEU A 1 95 ? 7.318 9.338 -11.975 1.00 87.69 95 LEU A N 1
ATOM 769 C CA . LEU A 1 95 ? 8.759 9.064 -11.957 1.00 87.69 95 LEU A CA 1
ATOM 770 C C . LEU A 1 95 ? 9.163 8.086 -13.068 1.00 87.69 95 LEU A C 1
ATOM 772 O O . LEU A 1 95 ? 10.127 8.328 -13.791 1.00 87.69 95 LEU A O 1
ATOM 776 N N . ILE A 1 96 ? 8.400 7.005 -13.243 1.00 88.25 96 ILE A N 1
ATOM 777 C CA . ILE A 1 96 ? 8.637 5.984 -14.268 1.00 88.25 96 ILE A CA 1
ATOM 778 C C . ILE A 1 96 ? 8.481 6.583 -15.665 1.00 88.25 96 ILE A C 1
ATOM 780 O O . ILE A 1 96 ? 9.320 6.350 -16.534 1.00 88.25 96 ILE A O 1
ATOM 784 N N . ARG A 1 97 ? 7.442 7.397 -15.887 1.00 89.75 97 ARG A N 1
ATOM 785 C CA . ARG A 1 97 ? 7.246 8.099 -17.159 1.00 89.75 97 ARG A CA 1
ATOM 786 C C . ARG A 1 97 ? 8.390 9.071 -17.451 1.00 89.75 97 ARG A C 1
ATOM 788 O O . ARG A 1 97 ? 8.852 9.112 -18.585 1.00 89.75 97 ARG A O 1
ATOM 795 N N . GLY A 1 98 ? 8.865 9.813 -16.452 1.00 86.50 98 GLY A N 1
ATOM 796 C CA . GLY A 1 98 ? 10.007 10.718 -16.601 1.00 86.50 98 GLY A CA 1
ATOM 797 C C . GLY A 1 98 ? 11.323 9.991 -16.899 1.00 86.50 98 GLY A C 1
ATOM 798 O O . GLY A 1 98 ? 12.130 10.480 -17.684 1.00 86.50 98 GLY A O 1
ATOM 799 N N . ALA A 1 99 ? 11.531 8.808 -16.317 1.00 83.44 99 ALA A N 1
ATOM 800 C CA . ALA A 1 99 ? 12.772 8.049 -16.464 1.00 83.44 99 ALA A CA 1
ATOM 801 C C . ALA A 1 99 ? 12.823 7.146 -17.715 1.00 83.44 99 ALA A C 1
ATOM 803 O O . ALA A 1 99 ? 13.910 6.979 -18.279 1.00 83.44 99 ALA A O 1
ATOM 804 N N . TRP A 1 100 ? 11.686 6.582 -18.147 1.00 83.75 100 TRP A N 1
ATOM 805 C CA . TRP A 1 100 ? 11.611 5.560 -19.208 1.00 83.75 100 TRP A CA 1
ATOM 806 C C . TRP A 1 100 ? 10.472 5.745 -20.208 1.00 83.75 100 TRP A C 1
ATOM 808 O O . TRP A 1 100 ? 10.246 4.851 -21.006 1.00 83.75 100 TRP A O 1
ATOM 818 N N . GLY A 1 101 ? 9.731 6.856 -20.215 1.00 82.12 101 GLY A N 1
ATOM 819 C CA . GLY A 1 101 ? 8.509 6.986 -21.028 1.00 82.12 101 GLY A CA 1
ATOM 820 C C . GLY A 1 101 ? 8.655 6.701 -22.534 1.00 82.12 101 GLY A C 1
ATOM 821 O O . GLY A 1 101 ? 7.654 6.418 -23.185 1.00 82.12 101 GLY A O 1
ATOM 822 N N . SER A 1 102 ? 9.872 6.757 -23.080 1.00 81.38 102 SER A N 1
ATOM 823 C CA . SER A 1 102 ? 10.202 6.434 -24.474 1.00 81.38 102 SER A CA 1
ATOM 824 C C . SER A 1 102 ? 10.963 5.113 -24.663 1.00 81.38 102 SER A C 1
ATOM 826 O O . SER A 1 102 ? 11.349 4.801 -25.788 1.00 81.38 102 SER A O 1
ATOM 828 N N . THR A 1 103 ? 11.212 4.346 -23.599 1.00 83.06 103 THR A N 1
ATOM 829 C CA . THR A 1 103 ? 12.035 3.132 -23.639 1.00 83.06 103 THR A CA 1
ATOM 830 C C . THR A 1 103 ? 11.196 1.862 -23.423 1.00 83.06 103 THR A C 1
ATOM 832 O O . THR A 1 103 ? 10.146 1.916 -22.775 1.00 83.06 103 THR A O 1
ATOM 835 N N . PRO A 1 104 ? 11.631 0.694 -23.940 1.00 79.62 104 PRO A N 1
ATOM 836 C CA . PRO A 1 104 ? 10.899 -0.571 -23.792 1.00 79.62 104 PRO A CA 1
ATOM 837 C C . PRO A 1 104 ? 10.685 -1.001 -22.334 1.00 79.62 104 PRO A C 1
ATOM 839 O O . PRO A 1 104 ? 9.745 -1.728 -22.018 1.00 79.62 104 PRO A O 1
ATOM 842 N N . GLU A 1 105 ? 11.541 -0.543 -21.423 1.00 80.06 105 GLU A N 1
ATOM 843 C CA . GLU A 1 105 ? 11.478 -0.875 -20.005 1.00 80.06 105 GLU A CA 1
ATOM 844 C C . GLU A 1 105 ? 10.254 -0.272 -19.304 1.00 80.06 105 GLU A C 1
ATOM 846 O O . GLU A 1 105 ? 9.809 -0.832 -18.300 1.00 80.06 105 GLU A O 1
ATOM 851 N N . TYR A 1 106 ? 9.676 0.818 -19.828 1.00 85.62 106 TYR A N 1
ATOM 852 C CA . TYR A 1 106 ? 8.534 1.525 -19.232 1.00 85.62 106 TYR A CA 1
ATOM 853 C C . TYR A 1 106 ? 7.437 0.582 -18.728 1.00 85.62 106 TYR A C 1
ATOM 855 O O . TYR A 1 106 ? 6.994 0.681 -17.580 1.00 85.62 106 TYR A O 1
ATOM 863 N N . ALA A 1 107 ? 7.037 -0.369 -19.574 1.00 85.31 107 ALA A N 1
ATOM 864 C CA . ALA A 1 107 ? 5.943 -1.284 -19.292 1.00 85.31 107 ALA A CA 1
ATOM 865 C C . ALA A 1 107 ? 6.230 -2.191 -18.083 1.00 85.31 107 ALA A C 1
ATOM 867 O O . AL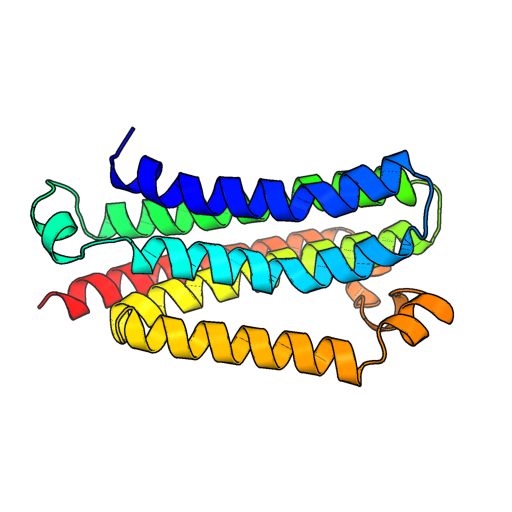A A 1 107 ? 5.354 -2.403 -17.244 1.00 85.31 107 ALA A O 1
ATOM 868 N N . GLY A 1 108 ? 7.471 -2.667 -17.938 1.00 85.06 108 GLY A N 1
ATOM 869 C CA . GLY A 1 108 ? 7.885 -3.503 -16.809 1.00 85.06 108 GLY A CA 1
ATOM 870 C C . GLY A 1 108 ? 7.876 -2.745 -15.482 1.00 85.06 108 GLY A C 1
ATOM 871 O O . GLY A 1 108 ? 7.338 -3.232 -14.487 1.00 85.06 108 GLY A O 1
ATOM 872 N N . TYR A 1 109 ? 8.414 -1.523 -15.468 1.00 85.19 109 TYR A N 1
ATOM 873 C CA . TYR A 1 109 ? 8.420 -0.683 -14.266 1.00 85.19 109 TYR A CA 1
ATOM 874 C C . TYR A 1 109 ? 6.998 -0.273 -13.862 1.00 85.19 109 TYR A C 1
ATOM 876 O O . TYR A 1 109 ? 6.657 -0.314 -12.678 1.00 85.19 109 TYR A O 1
ATOM 884 N N . MET A 1 110 ? 6.148 0.067 -14.836 1.00 88.94 110 MET A N 1
ATOM 885 C CA . MET A 1 110 ? 4.755 0.437 -14.588 1.00 88.94 110 MET A CA 1
ATOM 886 C C . MET A 1 110 ? 3.925 -0.744 -14.064 1.00 88.94 110 MET A C 1
ATOM 888 O O . MET A 1 110 ? 3.132 -0.581 -13.131 1.00 88.94 110 MET A O 1
ATOM 892 N N . ALA A 1 111 ? 4.136 -1.944 -14.615 1.00 89.62 111 ALA A N 1
ATOM 893 C CA . ALA A 1 111 ? 3.508 -3.171 -14.133 1.00 89.62 111 ALA A CA 1
ATOM 894 C C . ALA A 1 111 ? 3.922 -3.486 -12.689 1.00 89.62 111 ALA A C 1
ATOM 896 O O . ALA A 1 111 ? 3.056 -3.764 -11.858 1.00 89.62 111 ALA A O 1
ATOM 897 N N . LEU A 1 112 ? 5.218 -3.377 -12.364 1.00 88.06 112 LEU A N 1
ATOM 898 C CA . LEU A 1 112 ? 5.696 -3.575 -10.995 1.00 88.06 112 LEU A CA 1
ATOM 899 C C . LEU A 1 112 ? 5.061 -2.565 -10.032 1.00 88.06 112 LEU A C 1
ATOM 901 O O . LEU A 1 112 ? 4.512 -2.978 -9.016 1.00 88.06 112 LEU A O 1
ATOM 905 N N . ALA A 1 113 ? 5.108 -1.267 -10.347 1.00 90.06 113 ALA A N 1
ATOM 906 C CA . ALA A 1 113 ? 4.540 -0.226 -9.489 1.00 90.06 113 ALA A CA 1
ATOM 907 C C . ALA A 1 113 ? 3.037 -0.429 -9.257 1.00 90.06 113 ALA A C 1
ATOM 909 O O . ALA A 1 113 ? 2.545 -0.299 -8.139 1.00 90.06 113 ALA A O 1
ATOM 910 N N . SER A 1 114 ? 2.303 -0.800 -10.306 1.00 92.75 114 SER A N 1
ATOM 911 C CA . SER A 1 114 ? 0.868 -1.065 -10.205 1.00 92.75 114 SER A CA 1
ATOM 912 C C . SER A 1 114 ? 0.583 -2.282 -9.321 1.00 92.75 114 SER A C 1
ATOM 914 O O . SER A 1 114 ? -0.289 -2.218 -8.452 1.00 92.75 114 SER A O 1
ATOM 916 N N . LEU A 1 115 ? 1.347 -3.366 -9.487 1.00 92.38 115 LEU A N 1
ATOM 917 C CA . LEU A 1 115 ? 1.215 -4.569 -8.670 1.00 92.38 115 LEU A CA 1
ATOM 918 C C . LEU A 1 115 ? 1.550 -4.299 -7.202 1.00 92.38 115 LEU A C 1
ATOM 920 O O . LEU A 1 115 ? 0.783 -4.682 -6.319 1.00 92.38 115 LEU A O 1
ATOM 924 N N . THR A 1 116 ? 2.673 -3.638 -6.918 1.00 92.19 116 THR A N 1
ATOM 925 C CA . THR A 1 116 ? 3.081 -3.382 -5.534 1.00 92.19 116 THR A CA 1
ATOM 926 C C . THR A 1 116 ? 2.106 -2.442 -4.840 1.00 92.19 116 THR A C 1
ATOM 928 O O . THR A 1 116 ? 1.753 -2.707 -3.693 1.00 92.19 116 THR A O 1
ATOM 931 N N . CYS A 1 117 ? 1.576 -1.418 -5.517 1.00 93.50 117 CYS A N 1
ATOM 932 C CA . CYS A 1 117 ? 0.502 -0.578 -4.979 1.00 93.50 117 CYS A CA 1
ATOM 933 C C . CYS A 1 117 ? -0.781 -1.378 -4.695 1.00 93.50 117 CYS A C 1
ATOM 935 O O . CYS A 1 117 ? -1.360 -1.231 -3.616 1.00 93.50 117 CYS A O 1
ATOM 937 N N . ALA A 1 118 ? -1.201 -2.261 -5.608 1.00 94.62 118 ALA A N 1
ATOM 938 C CA . ALA A 1 118 ? -2.374 -3.117 -5.418 1.00 94.62 118 ALA A CA 1
ATOM 939 C C . ALA A 1 118 ? -2.214 -4.065 -4.213 1.00 94.62 118 ALA A C 1
ATOM 941 O O . ALA A 1 118 ? -3.102 -4.153 -3.363 1.00 94.62 118 ALA A O 1
ATOM 942 N N . VAL A 1 119 ? -1.056 -4.721 -4.092 1.00 94.31 119 VAL A N 1
ATOM 943 C CA . VAL A 1 119 ? -0.727 -5.594 -2.953 1.00 94.31 119 VAL A CA 1
ATOM 944 C C . VAL A 1 119 ? -0.651 -4.796 -1.651 1.00 94.31 119 VAL A C 1
ATOM 946 O O . VAL A 1 119 ? -1.197 -5.230 -0.636 1.00 94.31 119 VAL A O 1
ATOM 949 N N . SER A 1 120 ? -0.032 -3.612 -1.676 1.00 94.88 120 SER A N 1
ATOM 950 C CA . SER A 1 120 ? 0.080 -2.731 -0.505 1.00 94.88 120 SER A CA 1
ATOM 951 C C . SER A 1 120 ? -1.289 -2.373 0.056 1.00 94.88 120 SER A C 1
ATOM 953 O O . SER A 1 120 ? -1.474 -2.378 1.271 1.00 94.88 120 SER A O 1
ATOM 955 N N . LEU A 1 121 ? -2.259 -2.095 -0.819 1.00 95.56 121 LEU A N 1
ATOM 956 C CA . LEU A 1 121 ? -3.617 -1.754 -0.417 1.00 95.56 121 LEU A CA 1
ATOM 957 C C . LEU A 1 121 ? -4.281 -2.907 0.352 1.00 95.56 121 LEU A C 1
ATOM 959 O O . LEU A 1 121 ? -4.808 -2.703 1.446 1.00 95.56 121 LEU A O 1
ATOM 963 N N . ILE A 1 122 ? -4.204 -4.131 -0.180 1.00 96.75 122 ILE A N 1
ATOM 964 C CA . ILE A 1 122 ? -4.744 -5.331 0.478 1.00 96.75 122 ILE A CA 1
ATOM 965 C C . ILE A 1 122 ? -4.046 -5.557 1.825 1.00 96.75 122 ILE A C 1
ATOM 967 O O . ILE A 1 122 ? -4.711 -5.778 2.840 1.00 96.75 122 ILE A O 1
ATOM 971 N N . LEU A 1 123 ? -2.716 -5.440 1.849 1.00 96.75 123 LEU A N 1
ATOM 972 C CA . LEU A 1 123 ? -1.905 -5.608 3.049 1.00 96.75 123 LEU A CA 1
ATOM 973 C C . LEU A 1 123 ? -2.271 -4.585 4.136 1.00 96.75 123 LEU A C 1
ATOM 975 O O . LEU A 1 123 ? -2.465 -4.963 5.288 1.00 96.75 123 LEU A O 1
ATOM 979 N N . ALA A 1 124 ? -2.456 -3.312 3.775 1.00 96.19 124 ALA A N 1
ATOM 980 C CA . ALA A 1 124 ? -2.903 -2.268 4.696 1.00 96.19 124 ALA A CA 1
ATOM 981 C C . ALA A 1 124 ? -4.282 -2.582 5.301 1.00 96.19 124 ALA A C 1
ATOM 983 O O . ALA A 1 124 ? -4.489 -2.408 6.501 1.00 96.19 124 ALA A O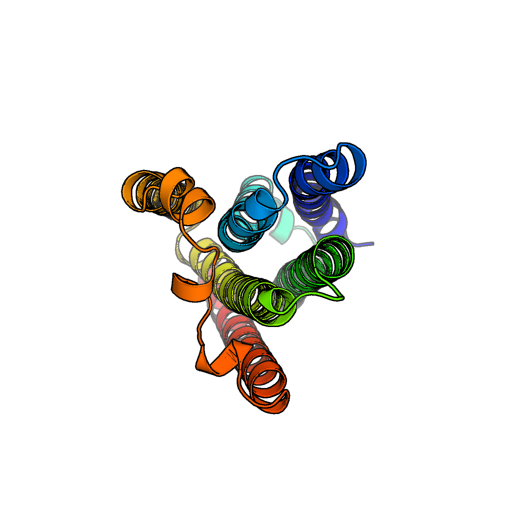 1
ATOM 984 N N . GLY A 1 125 ? -5.215 -3.098 4.492 1.00 95.88 125 GLY A N 1
ATOM 985 C CA . GLY A 1 125 ? -6.515 -3.564 4.983 1.00 95.88 125 GLY A CA 1
ATOM 986 C C . GLY A 1 125 ? -6.378 -4.717 5.982 1.00 95.88 125 GLY A C 1
ATOM 987 O O . GLY A 1 125 ? -7.033 -4.715 7.025 1.00 95.88 125 GLY A O 1
ATOM 988 N N . GLY A 1 126 ? -5.481 -5.665 5.694 1.00 96.88 126 GLY A N 1
ATOM 989 C CA . GLY A 1 126 ? -5.118 -6.749 6.606 1.00 96.88 126 GLY A CA 1
ATOM 990 C C . GLY A 1 126 ? -4.540 -6.238 7.927 1.00 96.88 126 GLY A C 1
ATOM 991 O O . GLY A 1 126 ? -4.975 -6.682 8.988 1.00 96.88 126 GLY A O 1
ATOM 992 N N . TRP A 1 127 ? -3.636 -5.256 7.884 1.00 96.81 127 TRP A N 1
ATOM 993 C CA . TRP A 1 127 ? -3.045 -4.655 9.081 1.00 96.81 127 TRP A CA 1
ATOM 994 C C . TRP A 1 127 ? -4.060 -3.945 9.968 1.00 96.81 127 TRP A C 1
ATOM 996 O O . TRP A 1 127 ? -4.004 -4.114 11.183 1.00 96.81 127 TRP A O 1
ATOM 1006 N N . TYR A 1 128 ? -5.024 -3.216 9.401 1.00 94.50 128 TYR A N 1
ATOM 1007 C CA . TYR A 1 128 ? -6.097 -2.622 10.203 1.00 94.50 128 TYR A CA 1
ATOM 1008 C C . TYR A 1 128 ? -6.941 -3.683 10.913 1.00 94.50 128 TYR A C 1
ATOM 1010 O O . TYR A 1 128 ? -7.189 -3.575 12.112 1.00 94.50 128 TYR A O 1
ATOM 1018 N N . ILE A 1 129 ? -7.336 -4.744 10.203 1.00 94.44 129 ILE A N 1
ATOM 1019 C CA . ILE A 1 129 ? -8.091 -5.851 10.809 1.00 94.44 129 ILE A CA 1
ATOM 1020 C C . ILE A 1 129 ? -7.272 -6.513 11.918 1.00 94.44 129 ILE A C 1
ATOM 1022 O O . ILE A 1 129 ? -7.792 -6.778 13.001 1.00 94.44 129 ILE A O 1
ATOM 1026 N N . PHE A 1 130 ? -5.992 -6.765 11.652 1.00 93.81 130 PHE A N 1
ATOM 1027 C CA . PHE A 1 130 ? -5.076 -7.374 12.603 1.00 93.81 130 PHE A CA 1
ATOM 1028 C C . PHE A 1 130 ? -4.902 -6.504 13.857 1.00 93.81 130 PHE A C 1
ATOM 1030 O O . PHE A 1 130 ? -5.022 -7.013 14.969 1.00 93.81 130 PHE A O 1
ATOM 1037 N N . SER A 1 131 ? -4.727 -5.190 13.682 1.00 93.38 131 SER A N 1
ATOM 1038 C CA . SER A 1 131 ? -4.677 -4.201 14.764 1.00 93.38 131 SER A CA 1
ATOM 1039 C C . SER A 1 131 ? -5.915 -4.275 15.652 1.00 93.38 131 SER A C 1
ATOM 1041 O O . SER A 1 131 ? -5.805 -4.396 16.867 1.00 93.38 131 SER A O 1
ATOM 1043 N N . TRP A 1 132 ? -7.112 -4.275 15.063 1.00 90.62 132 TRP A N 1
ATOM 1044 C CA . TRP A 1 132 ? -8.347 -4.276 15.851 1.00 90.62 132 TRP A CA 1
ATOM 1045 C C . TRP A 1 132 ? -8.647 -5.629 16.490 1.00 90.62 132 TRP A C 1
ATOM 1047 O O . TRP A 1 132 ? -9.287 -5.682 17.535 1.00 90.62 132 TRP A O 1
ATOM 1057 N N . ARG A 1 133 ? -8.162 -6.730 15.906 1.00 91.38 133 ARG A N 1
ATOM 1058 C CA . ARG A 1 133 ? -8.363 -8.071 16.463 1.00 91.38 133 ARG A CA 1
ATOM 1059 C C . ARG A 1 133 ? -7.391 -8.409 17.593 1.00 91.38 133 ARG A C 1
ATOM 1061 O O . ARG A 1 133 ? -7.805 -9.076 18.540 1.00 91.38 133 ARG A O 1
ATOM 1068 N N . PHE A 1 134 ? -6.124 -8.014 17.460 1.00 89.94 134 PHE A N 1
ATOM 1069 C CA . PHE A 1 134 ? -5.020 -8.454 18.326 1.00 89.94 134 PHE A CA 1
ATOM 1070 C C . PHE A 1 134 ? -4.328 -7.311 19.083 1.00 89.94 134 PHE A C 1
ATOM 1072 O O . PHE A 1 134 ? -3.475 -7.556 19.935 1.00 89.94 134 PHE A O 1
ATOM 1079 N N . GLY A 1 135 ? -4.695 -6.065 18.797 1.00 89.00 135 GLY A N 1
ATOM 1080 C CA . GLY A 1 135 ? -4.163 -4.869 19.434 1.00 89.00 135 GLY A CA 1
ATOM 1081 C C . GLY A 1 135 ? -2.871 -4.325 18.800 1.00 89.00 135 GLY A C 1
ATOM 1082 O O . GLY A 1 135 ? -2.211 -4.987 17.989 1.00 89.00 135 GLY A O 1
ATOM 1083 N N . PRO A 1 136 ? -2.462 -3.108 19.207 1.00 87.00 136 PRO A N 1
ATOM 1084 C CA . PRO A 1 136 ? -1.329 -2.388 18.619 1.00 87.00 136 PRO A CA 1
ATOM 1085 C C . PRO A 1 136 ? 0.035 -3.037 18.912 1.00 87.00 136 PRO A C 1
ATOM 1087 O O . PRO A 1 136 ? 0.961 -2.928 18.104 1.00 87.00 136 PRO A O 1
ATOM 1090 N N . SER A 1 137 ? 0.180 -3.747 20.037 1.00 89.00 137 SER A N 1
ATOM 1091 C CA . SER A 1 137 ? 1.419 -4.467 20.370 1.00 89.00 137 SER A CA 1
ATOM 1092 C C . SER A 1 137 ? 1.672 -5.623 19.403 1.00 89.00 137 SER A C 1
ATOM 1094 O O . SER A 1 137 ? 2.776 -5.754 18.873 1.00 89.00 137 SER A O 1
ATOM 1096 N N . ALA A 1 138 ? 0.635 -6.415 19.107 1.00 92.12 138 ALA A N 1
ATOM 1097 C CA . ALA A 1 138 ? 0.719 -7.481 18.116 1.00 92.12 138 ALA A CA 1
ATOM 1098 C C . ALA A 1 138 ? 0.987 -6.904 16.721 1.00 92.12 138 ALA A C 1
ATOM 1100 O O . ALA A 1 138 ? 1.862 -7.404 16.015 1.00 92.12 138 ALA A O 1
ATOM 1101 N N . LEU A 1 139 ? 0.285 -5.824 16.342 1.00 93.81 139 LEU A N 1
ATOM 1102 C CA . LEU A 1 139 ? 0.514 -5.123 15.073 1.00 93.81 139 LEU A CA 1
ATOM 1103 C C . LEU A 1 139 ? 1.978 -4.706 14.916 1.00 93.81 139 LEU A C 1
ATOM 1105 O O . LEU A 1 139 ? 2.563 -4.916 13.857 1.00 93.81 139 LEU A O 1
ATOM 1109 N N . THR A 1 140 ? 2.578 -4.155 15.974 1.00 92.75 140 THR A N 1
ATOM 1110 C CA . THR A 1 140 ? 3.993 -3.763 15.972 1.00 92.75 140 THR A CA 1
ATOM 1111 C C . THR A 1 140 ? 4.884 -4.960 15.656 1.00 92.75 140 THR A C 1
ATOM 1113 O O . THR A 1 140 ? 5.699 -4.877 14.743 1.00 92.75 140 THR A O 1
ATOM 1116 N N . GLY A 1 141 ? 4.694 -6.090 16.344 1.00 93.75 141 GLY A N 1
ATOM 1117 C CA . GLY A 1 141 ? 5.445 -7.315 16.061 1.00 93.75 141 GLY A CA 1
ATOM 1118 C C . GLY A 1 141 ? 5.268 -7.798 14.618 1.00 93.75 141 GLY A C 1
ATOM 1119 O O . GLY A 1 141 ? 6.254 -8.082 13.941 1.00 93.75 141 GLY A O 1
ATOM 1120 N N . GLY A 1 142 ? 4.028 -7.820 14.120 1.00 94.38 142 GLY A N 1
ATOM 1121 C CA . GLY A 1 142 ? 3.707 -8.252 12.756 1.00 94.38 142 GLY A CA 1
ATOM 1122 C C . GLY A 1 142 ? 4.338 -7.371 11.675 1.00 94.38 142 GLY A C 1
ATOM 1123 O O . GLY A 1 142 ? 4.968 -7.883 10.750 1.00 94.38 142 GLY A O 1
ATOM 1124 N N . VAL A 1 143 ? 4.233 -6.047 11.811 1.00 94.31 143 VAL A N 1
ATOM 1125 C CA . VAL A 1 143 ? 4.817 -5.097 10.852 1.00 94.31 143 VAL A CA 1
ATOM 1126 C C . VAL A 1 143 ? 6.346 -5.116 10.915 1.00 94.31 143 VAL A C 1
ATOM 1128 O O . VAL A 1 143 ? 6.989 -5.072 9.869 1.00 94.31 143 VAL A O 1
ATOM 1131 N N . MET A 1 144 ? 6.949 -5.250 12.102 1.00 94.06 144 MET A N 1
ATOM 1132 C CA . MET A 1 144 ? 8.408 -5.377 12.238 1.00 94.06 144 MET A CA 1
ATOM 1133 C C . MET A 1 144 ? 8.936 -6.684 11.636 1.00 94.06 144 MET A C 1
ATOM 1135 O O . MET A 1 144 ? 9.969 -6.672 10.968 1.00 94.06 144 MET A O 1
ATOM 1139 N N . ALA A 1 145 ? 8.217 -7.797 11.804 1.00 94.62 145 ALA A N 1
ATOM 1140 C CA . ALA A 1 145 ? 8.557 -9.057 11.148 1.00 94.62 145 ALA A CA 1
ATOM 1141 C C . ALA A 1 145 ? 8.455 -8.934 9.620 1.00 94.62 145 ALA A C 1
ATOM 1143 O O . ALA A 1 145 ? 9.366 -9.347 8.906 1.00 94.62 145 ALA A O 1
ATOM 1144 N N . PHE A 1 146 ? 7.392 -8.303 9.113 1.00 94.44 146 PHE A N 1
ATOM 1145 C CA . PHE A 1 146 ? 7.241 -8.030 7.684 1.00 94.44 146 PHE A CA 1
ATOM 1146 C C . PHE A 1 146 ? 8.385 -7.164 7.136 1.00 94.44 146 PHE A C 1
ATOM 1148 O O . PHE A 1 146 ? 8.976 -7.507 6.114 1.00 94.44 146 PHE A O 1
ATOM 1155 N N . LEU A 1 147 ? 8.753 -6.089 7.840 1.00 91.81 147 LEU A N 1
ATOM 1156 C CA . LEU A 1 147 ? 9.906 -5.247 7.509 1.00 91.81 147 LEU A CA 1
ATOM 1157 C C . LEU A 1 147 ? 11.201 -6.062 7.429 1.00 91.81 147 LEU A C 1
ATOM 1159 O O . LEU A 1 147 ? 11.928 -5.955 6.444 1.00 91.81 147 LEU A O 1
ATOM 1163 N N . ALA A 1 148 ? 11.470 -6.899 8.433 1.00 91.62 148 ALA A N 1
ATOM 1164 C CA . ALA A 1 148 ? 12.657 -7.747 8.462 1.00 91.62 148 ALA A CA 1
ATOM 1165 C C . ALA A 1 148 ? 12.686 -8.729 7.281 1.00 91.62 148 ALA A C 1
ATOM 1167 O O . ALA A 1 148 ? 13.724 -8.873 6.639 1.00 91.62 148 ALA A O 1
ATOM 1168 N N . ILE A 1 149 ? 11.547 -9.348 6.949 1.00 91.00 149 ILE A N 1
ATOM 1169 C CA . ILE A 1 149 ? 11.420 -10.252 5.798 1.00 91.00 149 ILE A CA 1
ATOM 1170 C C . ILE A 1 149 ? 11.689 -9.509 4.490 1.00 91.00 149 ILE A C 1
ATOM 1172 O O . ILE A 1 149 ? 12.438 -10.014 3.660 1.00 91.00 149 ILE A O 1
ATOM 1176 N N . VAL A 1 150 ? 11.123 -8.313 4.297 1.00 87.81 150 VAL A N 1
ATOM 1177 C CA . VAL A 1 150 ? 11.350 -7.532 3.072 1.00 87.81 150 VAL A CA 1
ATOM 1178 C C . VAL A 1 150 ? 12.812 -7.106 2.963 1.00 87.81 150 VAL A C 1
ATOM 1180 O O . VAL A 1 150 ? 13.412 -7.282 1.906 1.00 87.81 150 VAL A O 1
ATOM 1183 N N . ILE A 1 151 ? 13.421 -6.617 4.047 1.00 85.44 151 ILE A N 1
ATOM 1184 C CA . ILE A 1 151 ? 14.846 -6.258 4.065 1.00 85.44 151 ILE A CA 1
ATOM 1185 C C . ILE A 1 151 ? 15.700 -7.482 3.723 1.00 85.44 151 ILE A C 1
ATOM 1187 O O . ILE A 1 151 ? 16.536 -7.409 2.822 1.00 85.44 151 ILE A O 1
ATOM 1191 N N . LEU A 1 152 ? 15.452 -8.620 4.373 1.00 85.94 152 LEU A N 1
ATOM 1192 C CA . LEU A 1 152 ? 16.181 -9.858 4.121 1.00 85.94 152 LEU A CA 1
ATOM 1193 C C . LEU A 1 152 ? 15.997 -10.334 2.674 1.00 85.94 152 LEU A C 1
ATOM 1195 O O . LEU A 1 152 ? 16.977 -10.678 2.023 1.00 85.94 152 LEU A O 1
ATOM 1199 N N . ALA A 1 153 ? 14.778 -10.284 2.137 1.00 81.44 153 ALA A N 1
ATOM 1200 C CA . ALA A 1 153 ? 14.496 -10.635 0.748 1.00 81.44 153 ALA A CA 1
ATOM 1201 C C . ALA A 1 153 ? 15.238 -9.713 -0.231 1.00 81.44 153 ALA A C 1
ATOM 1203 O O . ALA A 1 153 ? 15.827 -10.197 -1.192 1.00 81.44 153 ALA A O 1
ATOM 1204 N N . THR A 1 154 ? 15.276 -8.400 0.031 1.00 76.25 154 THR A N 1
ATOM 1205 C CA . THR A 1 154 ? 16.031 -7.448 -0.805 1.00 76.25 154 THR A CA 1
ATOM 1206 C C . THR A 1 154 ? 17.546 -7.653 -0.725 1.00 76.25 154 THR A C 1
ATOM 1208 O O . THR A 1 154 ? 18.246 -7.422 -1.710 1.00 76.25 154 THR A O 1
ATOM 1211 N N . TRP A 1 155 ? 18.060 -8.122 0.413 1.00 74.44 155 TRP A N 1
ATOM 1212 C CA . TRP A 1 155 ? 19.467 -8.491 0.575 1.00 74.44 155 TRP A CA 1
ATOM 1213 C C . TRP A 1 155 ? 19.807 -9.799 -0.149 1.00 74.44 155 TRP A C 1
ATOM 1215 O O . TRP A 1 155 ? 20.760 -9.836 -0.923 1.00 74.44 155 TRP A O 1
ATOM 1225 N N . ILE A 1 156 ? 19.014 -10.855 0.065 1.00 73.50 156 ILE A N 1
ATOM 1226 C CA . ILE A 1 156 ? 19.228 -12.189 -0.523 1.00 73.50 156 ILE A CA 1
ATOM 1227 C C . ILE A 1 156 ? 19.072 -12.158 -2.043 1.00 73.50 156 ILE A C 1
ATOM 1229 O O . ILE A 1 156 ? 19.848 -12.796 -2.748 1.00 73.50 156 ILE A O 1
ATOM 1233 N N . ALA A 1 157 ? 18.098 -11.406 -2.561 1.00 65.31 157 ALA A N 1
ATOM 1234 C CA . ALA A 1 157 ? 17.852 -11.311 -3.997 1.00 65.31 157 ALA A CA 1
ATOM 1235 C C . ALA A 1 157 ? 18.980 -10.599 -4.773 1.00 65.31 157 ALA A C 1
ATOM 1237 O O . ALA A 1 157 ? 18.863 -10.463 -5.988 1.00 65.31 157 ALA A O 1
ATOM 1238 N N . ASP A 1 158 ? 20.047 -10.143 -4.096 1.00 65.50 158 ASP A N 1
ATOM 1239 C CA . ASP A 1 158 ? 21.130 -9.326 -4.650 1.00 65.50 158 ASP A CA 1
ATOM 1240 C C . ASP A 1 158 ? 20.557 -8.267 -5.597 1.00 65.50 158 ASP A C 1
ATOM 1242 O O . ASP A 1 158 ? 20.804 -8.238 -6.806 1.00 65.50 158 ASP A O 1
ATOM 1246 N N . VAL A 1 159 ? 19.713 -7.401 -5.029 1.00 62.06 159 VAL A N 1
ATOM 1247 C CA . VAL A 1 159 ? 19.040 -6.335 -5.776 1.00 62.06 159 VAL A CA 1
ATOM 1248 C C . VAL A 1 159 ? 20.059 -5.488 -6.543 1.00 62.06 159 VAL A C 1
ATOM 1250 O O . VAL A 1 159 ? 19.744 -5.018 -7.629 1.00 62.06 159 VAL A O 1
ATOM 1253 N N . ARG A 1 160 ? 21.310 -5.371 -6.066 1.00 60.84 160 ARG A N 1
ATOM 1254 C CA . ARG A 1 160 ? 22.410 -4.712 -6.793 1.00 60.84 160 ARG A CA 1
ATOM 1255 C C . ARG A 1 160 ? 22.787 -5.449 -8.076 1.00 60.84 160 ARG A C 1
ATOM 1257 O O . ARG A 1 160 ? 22.996 -4.802 -9.102 1.00 60.84 160 ARG A O 1
ATOM 1264 N N . ARG A 1 161 ? 22.866 -6.779 -8.053 1.00 63.06 161 ARG A N 1
ATOM 1265 C CA . ARG A 1 161 ? 23.097 -7.601 -9.246 1.00 63.06 161 ARG A CA 1
ATOM 1266 C C . ARG A 1 161 ? 21.898 -7.598 -10.188 1.00 63.06 161 ARG A C 1
ATOM 1268 O O . ARG A 1 161 ? 22.112 -7.384 -11.374 1.00 63.06 161 ARG A O 1
ATOM 1275 N N . MET A 1 162 ? 20.665 -7.720 -9.688 1.00 62.34 162 MET A N 1
ATOM 1276 C CA . MET A 1 162 ? 19.449 -7.607 -10.519 1.00 62.34 162 MET A CA 1
ATOM 1277 C C . MET A 1 162 ? 19.339 -6.239 -11.198 1.00 62.34 162 MET A C 1
ATOM 1279 O O . MET A 1 162 ? 19.023 -6.139 -12.385 1.00 62.34 162 MET A O 1
ATOM 1283 N N . VAL A 1 163 ? 19.669 -5.182 -10.454 1.00 61.06 163 VAL A N 1
ATOM 1284 C CA . VAL A 1 163 ? 19.818 -3.831 -10.984 1.00 61.06 163 VAL A CA 1
ATOM 1285 C C . VAL A 1 163 ? 20.914 -3.819 -12.050 1.00 61.06 163 VAL A C 1
ATOM 1287 O O . VAL A 1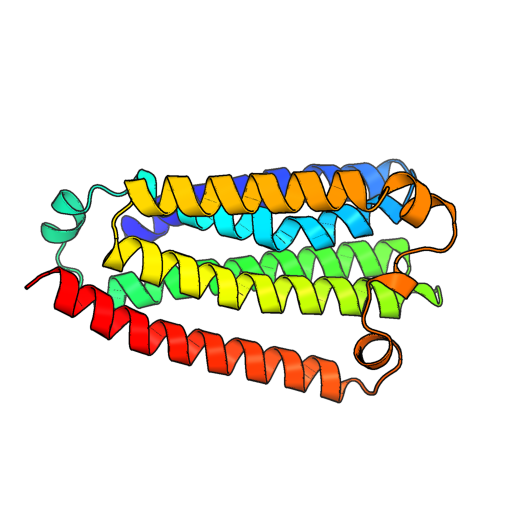 163 ? 20.656 -3.331 -13.140 1.00 61.06 163 VAL A O 1
ATOM 1290 N N . ARG A 1 164 ? 22.096 -4.411 -11.839 1.00 59.12 164 ARG A N 1
ATOM 1291 C CA . ARG A 1 164 ? 23.199 -4.403 -12.823 1.00 59.12 164 ARG A CA 1
ATOM 1292 C C . ARG A 1 164 ? 22.946 -5.197 -14.115 1.00 59.12 164 ARG A C 1
ATOM 1294 O O . ARG A 1 164 ? 23.348 -4.702 -15.167 1.00 59.12 164 ARG A O 1
ATOM 1301 N N . THR A 1 165 ? 22.308 -6.370 -14.076 1.00 55.50 165 THR A N 1
ATOM 1302 C CA . THR A 1 165 ? 22.387 -7.364 -15.174 1.00 55.50 165 THR A CA 1
ATOM 1303 C C . THR A 1 165 ? 21.228 -7.405 -16.173 1.00 55.50 165 THR A C 1
ATOM 1305 O O . THR A 1 165 ? 21.297 -8.196 -17.106 1.00 55.50 165 THR A O 1
ATOM 1308 N N . GLY A 1 166 ? 20.167 -6.608 -16.034 1.00 53.25 166 GLY A N 1
ATOM 1309 C CA . GLY A 1 166 ? 19.067 -6.678 -17.016 1.00 53.25 166 GLY A CA 1
ATOM 1310 C C . GLY A 1 166 ? 17.737 -6.050 -16.620 1.00 53.25 166 GLY A C 1
ATOM 1311 O O . GLY A 1 166 ? 16.774 -6.148 -17.374 1.00 53.25 166 GLY A O 1
ATOM 1312 N N . GLY A 1 167 ? 17.668 -5.380 -15.468 1.00 55.47 167 GLY A N 1
ATOM 1313 C CA . GLY A 1 167 ? 16.472 -4.649 -15.067 1.00 55.47 167 GLY A CA 1
ATOM 1314 C C . GLY A 1 167 ? 15.328 -5.555 -14.609 1.00 55.47 167 GLY A C 1
ATOM 1315 O O . GLY A 1 167 ? 15.379 -6.781 -14.657 1.00 55.47 167 GLY A O 1
ATOM 1316 N N . ILE A 1 168 ? 14.271 -4.913 -14.127 1.00 54.03 168 ILE A N 1
ATOM 1317 C CA . ILE A 1 168 ? 13.126 -5.508 -13.422 1.00 54.03 168 ILE A CA 1
ATOM 1318 C C . ILE A 1 168 ? 12.326 -6.539 -14.247 1.00 54.03 168 ILE A C 1
ATOM 1320 O O . ILE A 1 168 ? 11.363 -7.097 -13.740 1.00 54.03 168 ILE A O 1
ATOM 1324 N N . GLY A 1 169 ? 12.689 -6.860 -15.492 1.00 52.09 169 GLY A N 1
ATOM 1325 C CA . GLY A 1 169 ? 11.979 -7.872 -16.293 1.00 52.09 169 GLY A CA 1
ATOM 1326 C C . GLY A 1 169 ? 11.857 -9.249 -15.615 1.00 52.09 169 GLY A C 1
ATOM 1327 O O . GLY A 1 169 ? 10.979 -10.026 -15.970 1.00 52.09 169 GLY A O 1
ATOM 1328 N N . ILE A 1 170 ? 12.697 -9.533 -14.611 1.00 54.69 170 ILE A N 1
ATOM 1329 C CA . ILE A 1 170 ? 12.650 -10.759 -13.797 1.00 54.69 170 ILE A CA 1
ATOM 1330 C C . ILE A 1 170 ? 11.588 -10.688 -12.679 1.00 54.69 170 ILE A C 1
ATOM 1332 O O . ILE A 1 170 ? 11.023 -11.713 -12.312 1.00 54.69 170 ILE A O 1
ATOM 1336 N N . LEU A 1 171 ? 11.307 -9.499 -12.130 1.00 65.25 171 LEU A N 1
ATOM 1337 C CA . LEU A 1 171 ? 10.381 -9.310 -10.999 1.00 65.25 171 LEU A CA 1
ATOM 1338 C C . LEU A 1 171 ? 9.014 -8.760 -11.426 1.00 65.25 171 LEU A C 1
ATOM 1340 O O . LEU A 1 171 ? 8.012 -9.011 -10.758 1.00 65.25 171 LEU A O 1
ATOM 1344 N N . ALA A 1 172 ? 8.959 -8.002 -12.522 1.00 69.25 172 ALA A N 1
ATOM 1345 C CA . ALA A 1 172 ? 7.710 -7.540 -13.103 1.00 69.25 172 ALA A CA 1
ATOM 1346 C C . ALA A 1 172 ? 7.019 -8.722 -13.804 1.00 69.25 172 ALA A C 1
ATOM 1348 O O . ALA A 1 172 ? 7.636 -9.369 -14.655 1.00 69.25 172 ALA A O 1
ATOM 1349 N N . PRO A 1 173 ? 5.746 -9.025 -13.498 1.00 74.81 173 PRO A N 1
ATOM 1350 C CA . PRO A 1 173 ? 5.058 -10.110 -14.176 1.00 74.81 173 PRO A CA 1
ATOM 1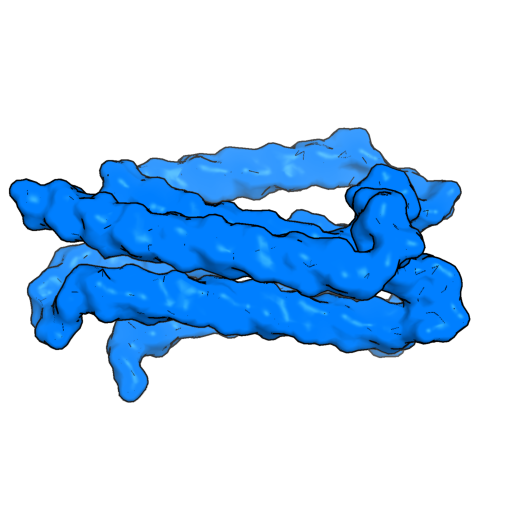351 C C . PRO A 1 173 ? 4.927 -9.783 -15.666 1.00 74.81 173 PRO A C 1
ATOM 1353 O O . PRO A 1 173 ? 4.254 -8.818 -16.031 1.00 74.81 173 PRO A O 1
ATOM 1356 N N . ARG A 1 174 ? 5.546 -10.593 -16.535 1.00 81.06 174 ARG A N 1
ATOM 1357 C CA . ARG A 1 174 ? 5.544 -10.362 -17.994 1.00 81.06 174 ARG A CA 1
ATOM 1358 C C . ARG A 1 174 ? 4.132 -10.267 -18.561 1.00 81.06 174 ARG A C 1
ATOM 1360 O O . ARG A 1 174 ? 3.865 -9.405 -19.383 1.00 81.06 174 ARG A O 1
ATOM 1367 N N . TRP A 1 175 ? 3.200 -11.066 -18.039 1.00 83.19 175 TRP A N 1
ATOM 1368 C CA . TRP A 1 175 ? 1.789 -11.012 -18.430 1.00 83.19 175 TRP A CA 1
ATOM 1369 C C . TRP A 1 175 ? 1.121 -9.660 -18.129 1.00 83.19 175 TRP A C 1
ATOM 1371 O O . TRP A 1 175 ? 0.179 -9.296 -18.819 1.00 83.19 175 TRP A O 1
ATOM 1381 N N . LEU A 1 176 ? 1.594 -8.909 -17.129 1.00 84.81 176 LEU A N 1
ATOM 1382 C CA . LEU A 1 176 ? 1.069 -7.587 -16.773 1.00 84.81 176 LEU A CA 1
ATOM 1383 C C . LEU A 1 176 ? 1.793 -6.456 -17.523 1.00 84.81 176 LEU A C 1
ATOM 1385 O O . LEU A 1 176 ? 1.197 -5.411 -17.783 1.00 84.81 176 LEU A O 1
ATOM 1389 N N . ALA A 1 177 ? 3.073 -6.664 -17.845 1.00 85.38 177 ALA A N 1
ATOM 1390 C CA . ALA A 1 177 ? 3.904 -5.713 -18.580 1.00 85.38 177 ALA A CA 1
ATOM 1391 C C . ALA A 1 177 ? 3.633 -5.743 -20.093 1.00 85.38 177 ALA A C 1
ATOM 1393 O O . ALA A 1 177 ? 3.466 -4.699 -20.710 1.00 85.38 177 ALA A O 1
ATOM 1394 N N . GLU A 1 178 ? 3.574 -6.932 -20.685 1.00 85.81 178 GLU A N 1
ATOM 1395 C CA . GLU A 1 178 ? 3.401 -7.145 -22.128 1.00 85.81 178 GLU A CA 1
ATOM 1396 C C . GLU A 1 178 ? 1.925 -7.375 -22.505 1.00 85.81 178 GLU A C 1
ATOM 1398 O O . GLU A 1 178 ? 1.559 -7.339 -23.678 1.00 85.81 178 GLU A O 1
ATOM 1403 N N . GLY A 1 179 ? 1.063 -7.632 -21.516 1.00 83.88 179 GLY A N 1
ATOM 1404 C CA . GLY A 1 179 ? -0.351 -7.914 -21.740 1.00 83.88 179 GLY A CA 1
ATOM 1405 C C . GLY A 1 179 ? -1.199 -6.672 -22.045 1.00 83.88 179 GLY A C 1
ATOM 1406 O O . GLY A 1 179 ? -0.766 -5.535 -21.844 1.00 83.88 179 GLY A O 1
ATOM 1407 N N . PRO A 1 180 ? -2.450 -6.865 -22.501 1.00 88.25 180 PRO A N 1
ATOM 1408 C CA . PRO A 1 180 ? -3.356 -5.760 -22.782 1.00 88.25 180 PRO A CA 1
ATOM 1409 C C . PRO A 1 180 ? -3.662 -4.938 -21.524 1.00 88.25 180 PRO A C 1
ATOM 1411 O O . PRO A 1 180 ? -3.756 -5.472 -20.416 1.00 88.25 180 PRO A O 1
ATOM 1414 N N . TRP A 1 181 ? -3.921 -3.639 -21.704 1.00 85.00 181 TRP A N 1
ATOM 1415 C CA . TRP A 1 181 ? -4.210 -2.694 -20.613 1.00 85.00 181 TRP A CA 1
ATOM 1416 C C . TRP A 1 181 ? -5.354 -3.147 -19.683 1.00 85.00 181 TRP A C 1
ATOM 1418 O O . TRP A 1 181 ? -5.376 -2.797 -18.501 1.00 85.00 181 TRP A O 1
ATOM 1428 N N . ILE A 1 182 ? -6.276 -3.976 -20.189 1.00 90.81 182 ILE A N 1
ATOM 1429 C CA . ILE A 1 182 ? -7.386 -4.540 -19.415 1.00 90.81 182 ILE A CA 1
ATOM 1430 C C . ILE A 1 182 ? -6.913 -5.405 -18.239 1.00 90.81 182 ILE A C 1
ATOM 1432 O O . ILE A 1 182 ? -7.612 -5.484 -17.234 1.00 90.81 182 ILE A O 1
ATOM 1436 N N . TYR A 1 183 ? -5.723 -6.011 -18.307 1.00 91.00 183 TYR A N 1
ATOM 1437 C CA . TYR A 1 183 ? -5.168 -6.785 -17.194 1.00 91.00 183 TYR A CA 1
ATOM 1438 C C . TYR A 1 183 ? -4.777 -5.892 -16.016 1.00 91.00 183 TYR A C 1
ATOM 1440 O O . TYR A 1 183 ? -5.036 -6.251 -14.868 1.00 91.00 183 TYR A O 1
ATOM 1448 N N . GLN A 1 184 ? -4.236 -4.699 -16.280 1.00 89.12 184 GLN A N 1
ATOM 1449 C CA . GLN A 1 184 ? -3.963 -3.720 -15.225 1.00 89.12 184 GLN A CA 1
ATOM 1450 C C . GLN A 1 184 ? -5.266 -3.199 -14.613 1.00 89.12 184 GLN A C 1
ATOM 1452 O O . GLN A 1 184 ? -5.399 -3.157 -13.390 1.00 89.12 184 GLN A O 1
ATOM 1457 N N . ALA A 1 185 ? -6.260 -2.879 -15.450 1.00 91.00 185 ALA A N 1
ATOM 1458 C CA . ALA A 1 185 ? -7.580 -2.462 -14.979 1.00 91.00 185 ALA A CA 1
ATOM 1459 C C . ALA A 1 185 ? -8.256 -3.555 -14.131 1.00 91.00 185 ALA A C 1
ATOM 1461 O O . ALA A 1 185 ? -8.764 -3.274 -13.045 1.00 91.00 185 ALA A O 1
ATOM 1462 N N . GLY A 1 186 ? -8.205 -4.809 -14.587 1.00 94.50 186 GLY A N 1
ATOM 1463 C CA . GLY A 1 186 ? -8.727 -5.970 -13.872 1.00 94.50 186 GLY A CA 1
ATOM 1464 C C . GLY A 1 186 ? -8.027 -6.194 -12.533 1.00 94.50 186 GLY A C 1
ATOM 1465 O O . GLY A 1 186 ? -8.695 -6.389 -11.522 1.00 94.50 186 GLY A O 1
ATOM 1466 N N . MET A 1 187 ? -6.697 -6.082 -12.487 1.00 94.81 187 MET A N 1
ATOM 1467 C CA . MET A 1 187 ? -5.932 -6.169 -11.241 1.00 94.81 187 MET A CA 1
ATOM 1468 C C . MET A 1 187 ? -6.364 -5.096 -10.234 1.00 94.81 187 MET A C 1
ATOM 1470 O O . MET A 1 187 ? -6.615 -5.421 -9.073 1.00 94.81 187 MET A O 1
ATOM 1474 N N . PHE A 1 188 ? -6.499 -3.835 -10.659 1.00 93.94 188 PHE A N 1
ATOM 1475 C CA . PHE A 1 188 ? -6.988 -2.775 -9.775 1.00 93.94 188 PHE A CA 1
ATOM 1476 C C . PHE A 1 188 ? -8.428 -3.018 -9.327 1.00 93.94 188 PHE A C 1
ATOM 1478 O O . PHE A 1 188 ? -8.729 -2.840 -8.149 1.00 93.94 188 PHE A O 1
ATOM 1485 N N . ALA A 1 189 ? -9.307 -3.478 -10.220 1.00 96.12 189 ALA A N 1
ATOM 1486 C CA . ALA A 1 189 ? -10.682 -3.817 -9.871 1.00 96.12 189 ALA A CA 1
ATOM 1487 C C . ALA A 1 189 ? -10.741 -4.933 -8.815 1.00 96.12 189 ALA A C 1
ATOM 1489 O O . ALA A 1 189 ? -11.463 -4.803 -7.827 1.00 96.12 189 ALA A O 1
ATOM 1490 N N . VAL A 1 190 ? -9.938 -5.990 -8.972 1.00 96.62 190 VAL A N 1
ATOM 1491 C CA . VAL A 1 190 ? -9.831 -7.091 -8.002 1.00 96.62 190 VAL A CA 1
ATOM 1492 C C . VAL A 1 190 ? -9.261 -6.597 -6.674 1.00 96.62 190 VAL A C 1
ATOM 1494 O O . VAL A 1 190 ? -9.822 -6.903 -5.623 1.00 96.62 190 VAL A O 1
ATOM 1497 N N . ALA A 1 191 ? -8.190 -5.801 -6.697 1.00 96.12 191 ALA A N 1
ATOM 1498 C CA . ALA A 1 191 ? -7.583 -5.259 -5.485 1.00 96.12 191 ALA A CA 1
ATOM 1499 C C . ALA A 1 191 ? -8.547 -4.341 -4.724 1.00 96.12 191 ALA A C 1
ATOM 1501 O O . ALA A 1 191 ? -8.676 -4.461 -3.507 1.00 96.12 191 ALA A O 1
ATOM 1502 N N . LEU A 1 192 ? -9.282 -3.477 -5.431 1.00 96.94 192 LEU A N 1
ATOM 1503 C CA . LEU A 1 192 ? -10.323 -2.637 -4.844 1.00 96.94 192 LEU A CA 1
ATOM 1504 C C . LEU A 1 192 ? -11.461 -3.485 -4.279 1.00 96.94 192 LEU A C 1
ATOM 1506 O O . LEU A 1 192 ? -11.851 -3.277 -3.134 1.00 96.94 192 LEU A O 1
ATOM 1510 N N . ALA A 1 193 ? -11.975 -4.462 -5.029 1.00 97.44 193 ALA A N 1
ATOM 1511 C CA . ALA A 1 193 ? -13.037 -5.348 -4.557 1.00 97.44 193 ALA A CA 1
ATOM 1512 C C . ALA A 1 193 ? -12.621 -6.107 -3.287 1.00 97.44 193 ALA A C 1
ATOM 1514 O O . ALA A 1 193 ? -13.370 -6.127 -2.306 1.00 97.44 193 ALA A O 1
ATOM 1515 N N . ALA A 1 194 ? -11.403 -6.657 -3.267 1.00 97.44 194 ALA A N 1
ATOM 1516 C CA . ALA A 1 194 ? -10.818 -7.295 -2.094 1.00 97.44 194 ALA A CA 1
ATOM 1517 C C . ALA A 1 194 ? -10.693 -6.305 -0.926 1.00 97.44 194 ALA A C 1
ATOM 1519 O O . ALA A 1 194 ? -11.119 -6.611 0.186 1.00 97.44 194 ALA A O 1
ATOM 1520 N N . TYR A 1 195 ? -10.195 -5.093 -1.176 1.00 97.31 195 TYR A N 1
ATOM 1521 C CA . TYR A 1 195 ? -10.044 -4.053 -0.161 1.00 97.31 195 TYR A CA 1
ATOM 1522 C C . TYR A 1 195 ? -11.382 -3.598 0.436 1.00 97.31 195 TYR A C 1
ATOM 1524 O O . TYR A 1 195 ? -11.516 -3.475 1.654 1.00 97.31 195 TYR A O 1
ATOM 1532 N N . TYR A 1 196 ? -12.413 -3.423 -0.392 1.00 96.06 196 TYR A N 1
ATOM 1533 C CA . TYR A 1 196 ? -13.775 -3.145 0.064 1.00 96.06 196 TYR A CA 1
ATOM 1534 C C . TYR A 1 196 ? -14.361 -4.318 0.859 1.00 96.06 196 TYR A C 1
ATOM 1536 O O . TYR A 1 196 ? -15.061 -4.096 1.852 1.00 96.06 196 TYR A O 1
ATOM 1544 N N . GLY A 1 197 ? -14.068 -5.558 0.460 1.00 96.56 197 GLY A N 1
ATOM 1545 C CA . GLY A 1 197 ? -14.403 -6.761 1.222 1.00 96.56 197 GLY A CA 1
ATOM 1546 C C . GLY A 1 197 ? -13.757 -6.757 2.609 1.00 96.56 197 GLY A C 1
ATOM 1547 O O . GLY A 1 197 ? -14.455 -6.926 3.612 1.00 96.56 197 GLY A O 1
ATOM 1548 N N . LEU A 1 198 ? -12.456 -6.460 2.676 1.00 96.69 198 LEU A N 1
ATOM 1549 C CA . LEU A 1 198 ? -11.715 -6.297 3.926 1.00 96.69 198 LEU A CA 1
ATOM 1550 C C . LEU A 1 198 ? -12.302 -5.171 4.774 1.00 96.69 198 LEU A C 1
ATOM 1552 O O . LEU A 1 198 ? -12.530 -5.384 5.954 1.00 96.69 198 LEU A O 1
ATOM 1556 N N . MET A 1 199 ? -12.657 -4.023 4.196 1.00 96.38 199 MET A N 1
ATOM 1557 C CA . MET A 1 199 ? -13.296 -2.929 4.935 1.00 96.38 199 MET A CA 1
ATOM 1558 C C . MET A 1 199 ? -14.612 -3.376 5.589 1.00 96.38 199 MET A C 1
ATOM 1560 O O . MET A 1 199 ? -14.861 -3.077 6.757 1.00 96.38 199 MET A O 1
ATOM 1564 N N . ARG A 1 200 ? -15.460 -4.124 4.866 1.00 94.25 200 ARG A N 1
ATOM 1565 C CA . ARG A 1 200 ? -16.714 -4.674 5.419 1.00 94.25 200 ARG A CA 1
ATOM 1566 C C . ARG A 1 200 ? -16.448 -5.662 6.554 1.00 94.25 200 ARG A C 1
ATOM 1568 O O . ARG A 1 200 ? -17.162 -5.634 7.557 1.00 94.25 200 ARG A O 1
ATOM 1575 N N . LEU A 1 201 ? -15.438 -6.518 6.407 1.00 94.75 201 LEU A N 1
ATOM 1576 C CA . LEU A 1 201 ? -14.998 -7.429 7.464 1.00 94.75 201 LEU A CA 1
ATOM 1577 C C . LEU A 1 201 ? -14.467 -6.653 8.675 1.00 94.75 201 LEU A C 1
ATOM 1579 O O . LEU A 1 201 ? -14.823 -6.967 9.806 1.00 94.75 201 LEU A O 1
ATOM 1583 N N . ALA A 1 202 ? -13.685 -5.607 8.440 1.00 92.31 202 ALA A N 1
ATOM 1584 C CA . ALA A 1 202 ? -13.048 -4.806 9.468 1.00 92.31 202 ALA A CA 1
ATOM 1585 C C . ALA A 1 202 ? -14.076 -4.060 10.333 1.00 92.31 202 ALA A C 1
ATOM 1587 O O . ALA A 1 202 ? -13.921 -4.027 11.548 1.00 92.31 202 ALA A O 1
ATOM 1588 N N . VAL A 1 203 ? -15.184 -3.583 9.746 1.00 91.81 203 VAL A N 1
ATOM 1589 C CA . VAL A 1 203 ? -16.334 -3.061 10.514 1.00 91.81 203 VAL A CA 1
ATOM 1590 C C . VAL A 1 203 ? -16.877 -4.118 11.481 1.00 91.81 203 VAL A C 1
ATOM 1592 O O . VAL A 1 203 ? -17.100 -3.823 12.649 1.00 91.81 203 VAL A O 1
ATOM 1595 N N . ARG A 1 204 ? -17.065 -5.364 11.024 1.00 90.69 204 ARG A N 1
ATOM 1596 C CA . ARG A 1 204 ? -17.573 -6.451 11.883 1.00 90.69 204 ARG A CA 1
ATOM 1597 C C . ARG A 1 204 ? -16.587 -6.815 12.991 1.00 90.69 204 ARG A C 1
ATOM 1599 O O . ARG A 1 204 ? -17.012 -7.080 14.109 1.00 90.69 204 ARG A O 1
ATOM 1606 N N . VAL A 1 205 ? -15.294 -6.860 12.671 1.00 89.94 205 VAL A N 1
ATOM 1607 C CA . VAL A 1 205 ? -14.228 -7.162 13.638 1.00 89.94 205 VAL A CA 1
ATOM 1608 C C . VAL A 1 205 ? -14.150 -6.072 14.699 1.00 89.94 205 VAL A C 1
ATOM 1610 O O . VAL A 1 205 ? -14.118 -6.401 15.878 1.00 89.94 205 VAL A O 1
ATOM 1613 N N . LYS A 1 206 ? -14.191 -4.800 14.287 1.00 83.88 206 LYS A N 1
ATOM 1614 C CA . LYS A 1 206 ? -14.130 -3.650 15.188 1.00 83.88 206 LYS A CA 1
ATOM 1615 C C . LYS A 1 206 ? -15.292 -3.654 16.181 1.00 83.88 206 LYS A C 1
ATOM 1617 O O . LYS A 1 206 ? -15.044 -3.681 17.378 1.00 83.88 206 LYS A O 1
ATOM 1622 N N . ILE A 1 207 ? -16.524 -3.803 15.692 1.00 84.19 207 ILE A N 1
ATOM 1623 C CA . ILE A 1 207 ? -17.717 -3.887 16.551 1.00 84.19 207 ILE A CA 1
ATOM 1624 C C . ILE A 1 207 ? -17.598 -5.047 17.552 1.00 84.19 207 ILE A C 1
ATOM 1626 O O . ILE A 1 207 ? -17.865 -4.875 18.733 1.00 84.19 207 ILE A O 1
ATOM 1630 N N . LYS A 1 208 ? -17.165 -6.237 17.108 1.00 83.88 208 LYS A N 1
ATOM 1631 C CA . LYS A 1 208 ? -17.014 -7.405 17.995 1.00 83.88 208 LYS A CA 1
ATOM 1632 C C . LYS A 1 208 ? -15.890 -7.271 19.018 1.00 83.88 208 LYS A C 1
ATOM 1634 O O . LYS A 1 208 ? -15.962 -7.916 20.050 1.00 83.88 208 LYS A O 1
ATOM 1639 N N . SER A 1 209 ? -14.836 -6.517 18.713 1.00 75.38 209 SER A N 1
ATOM 1640 C CA . SER A 1 209 ? -13.725 -6.293 19.646 1.00 75.38 209 SER A CA 1
ATOM 1641 C C . SER A 1 209 ? -14.072 -5.325 20.780 1.00 75.38 209 SER A C 1
ATOM 1643 O O . SER A 1 209 ? -13.278 -5.167 21.704 1.00 75.38 209 SER A O 1
ATOM 1645 N N . GLU A 1 210 ? -15.227 -4.663 20.691 1.00 64.38 210 GLU A N 1
ATOM 1646 C CA . GLU A 1 210 ? -15.679 -3.646 21.643 1.00 64.38 210 GLU A CA 1
ATOM 1647 C C . GLU A 1 210 ? -16.866 -4.092 22.514 1.00 64.38 210 GLU A C 1
ATOM 1649 O O . GLU A 1 210 ? -17.284 -3.328 23.383 1.00 64.38 210 GLU A O 1
ATOM 1654 N N . VAL A 1 211 ? -17.356 -5.326 22.317 1.00 54.19 211 VAL A N 1
ATOM 1655 C CA . VAL A 1 211 ? -18.318 -6.034 23.188 1.00 54.19 211 VAL A CA 1
ATOM 1656 C C . VAL A 1 211 ? -17.556 -6.959 24.127 1.00 54.19 211 VAL A C 1
ATOM 1658 O O . VAL A 1 211 ? -17.881 -6.956 25.332 1.00 54.19 211 VAL A O 1
#

Foldseek 3Di:
DDPLLVLLVVLLVVLLVVLLVVLVVCLVVVPLLLCLLVSLLCLLLSLLRSLLNSQVPDPVVVVVVDPDDLLRSLCSQLVSSLVSLVVQLVSSLVSLCSSAVPHLCSLQSNLSNLLSSLVSSLSSLVLLLCCLQPNSVVSVVVSVVVVVVSVVCCVVVPSVVCSVPPGNPVVRDCCRSVPDPVVSVVSNVVSVVSSVVSSVVSSVSNVVSVD